Protein AF-A0A8D8E1B6-F1 (afdb_monomer)

Structure (mmCIF, N/CA/C/O backbone):
data_AF-A0A8D8E1B6-F1
#
_entry.id   AF-A0A8D8E1B6-F1
#
loop_
_atom_site.group_PDB
_atom_site.id
_atom_site.type_symbol
_atom_site.label_atom_id
_atom_site.label_alt_id
_atom_site.label_comp_id
_atom_site.label_asym_id
_atom_site.label_entity_id
_atom_site.label_seq_id
_atom_site.pdbx_PDB_ins_code
_atom_site.Cartn_x
_atom_site.Cartn_y
_atom_site.Cartn_z
_atom_site.occupancy
_atom_site.B_iso_or_equiv
_atom_site.auth_seq_id
_atom_site.auth_comp_id
_atom_site.auth_asym_id
_atom_site.auth_atom_id
_atom_site.pdbx_PDB_model_num
ATOM 1 N N . TYR A 1 1 ? 0.732 -22.061 -17.140 1.00 51.66 1 TYR A N 1
ATOM 2 C CA . TYR A 1 1 ? 1.373 -21.059 -16.270 1.00 51.66 1 TYR A CA 1
ATOM 3 C C . TYR A 1 1 ? 2.890 -21.004 -16.463 1.00 51.66 1 TYR A C 1
ATOM 5 O O . TYR A 1 1 ? 3.377 -19.968 -16.880 1.00 51.66 1 TYR A O 1
ATOM 13 N N . ALA A 1 2 ? 3.632 -22.108 -16.281 1.00 56.41 2 ALA A N 1
ATOM 14 C CA . ALA A 1 2 ? 5.094 -22.140 -16.497 1.00 56.41 2 ALA A CA 1
ATOM 15 C C . ALA A 1 2 ? 5.557 -21.922 -17.954 1.00 56.41 2 ALA A C 1
ATOM 17 O O . ALA A 1 2 ? 6.682 -21.510 -18.184 1.00 56.41 2 ALA A O 1
ATOM 18 N N . LYS A 1 3 ? 4.695 -22.186 -18.946 1.00 58.72 3 LYS A N 1
ATOM 19 C CA . LYS A 1 3 ? 5.012 -21.990 -20.374 1.00 58.72 3 LYS A CA 1
ATOM 20 C C . LYS A 1 3 ? 4.759 -20.564 -20.885 1.00 58.72 3 LYS A C 1
ATOM 22 O O . LYS A 1 3 ? 5.079 -20.284 -22.030 1.00 58.72 3 LYS A O 1
ATOM 27 N N . THR A 1 4 ? 4.120 -19.709 -20.082 1.00 67.31 4 THR A N 1
ATOM 28 C CA . THR A 1 4 ? 3.662 -18.371 -20.502 1.00 67.31 4 THR A CA 1
ATOM 29 C C . THR A 1 4 ? 4.435 -17.228 -19.847 1.00 67.31 4 THR A C 1
ATOM 31 O O . THR A 1 4 ? 4.301 -16.101 -20.299 1.00 67.31 4 THR A O 1
ATOM 34 N N . HIS A 1 5 ? 5.226 -17.499 -18.805 1.00 66.75 5 HIS A N 1
ATOM 35 C CA . HIS A 1 5 ? 5.999 -16.486 -18.083 1.00 66.75 5 HIS A CA 1
ATOM 36 C C . HIS A 1 5 ? 7.479 -16.869 -18.110 1.00 66.75 5 HIS A C 1
ATOM 38 O O . HIS A 1 5 ? 7.818 -18.004 -17.777 1.00 66.75 5 HIS A O 1
ATOM 44 N N . GLU A 1 6 ? 8.337 -15.935 -18.530 1.00 67.00 6 GLU A N 1
ATOM 45 C CA . GLU A 1 6 ? 9.792 -16.139 -18.590 1.00 67.00 6 GLU A CA 1
ATOM 46 C C . GLU A 1 6 ? 10.449 -16.053 -17.199 1.00 67.00 6 GLU A C 1
ATOM 48 O O . GLU A 1 6 ? 11.446 -16.729 -16.958 1.00 67.00 6 GLU A O 1
ATOM 53 N N . GLU A 1 7 ? 9.886 -15.268 -16.272 1.00 78.75 7 GLU A N 1
ATOM 54 C CA . GLU A 1 7 ? 10.450 -15.019 -14.939 1.00 78.75 7 GLU A CA 1
ATOM 55 C C . GLU A 1 7 ? 9.389 -15.178 -13.842 1.00 78.75 7 GLU A C 1
ATOM 57 O O . GLU A 1 7 ? 8.220 -14.833 -14.024 1.00 78.75 7 GLU A O 1
ATOM 62 N N . PHE A 1 8 ? 9.809 -15.717 -12.694 1.00 85.31 8 PHE A N 1
ATOM 63 C CA . PHE A 1 8 ? 8.972 -15.897 -11.511 1.00 85.31 8 PHE A CA 1
ATOM 64 C C . PHE A 1 8 ? 9.595 -15.169 -10.328 1.00 85.31 8 PHE A C 1
ATOM 66 O O . PHE A 1 8 ? 10.761 -15.390 -9.998 1.00 85.31 8 PHE A O 1
ATOM 73 N N . PHE A 1 9 ? 8.790 -14.351 -9.657 1.00 85.81 9 PHE A N 1
ATOM 74 C CA . PHE A 1 9 ? 9.158 -13.723 -8.396 1.00 85.81 9 PHE A CA 1
ATOM 75 C C . PHE A 1 9 ? 8.532 -14.490 -7.233 1.00 85.81 9 PHE A C 1
ATOM 77 O O . PHE A 1 9 ? 7.435 -15.039 -7.342 1.00 85.81 9 PHE A O 1
ATOM 84 N N . VAL A 1 10 ? 9.251 -14.546 -6.114 1.00 90.25 10 VAL A N 1
ATOM 85 C CA . VAL A 1 10 ? 8.787 -15.197 -4.887 1.00 90.25 10 VAL A CA 1
ATOM 86 C C . VAL A 1 10 ? 8.510 -14.120 -3.855 1.00 90.25 10 VAL A C 1
ATOM 88 O O . VAL A 1 10 ? 9.384 -13.300 -3.577 1.00 90.25 10 VAL A O 1
ATOM 91 N N . ALA A 1 11 ? 7.308 -14.135 -3.286 1.00 90.56 11 ALA A N 1
ATOM 92 C CA . ALA A 1 11 ? 6.946 -13.276 -2.171 1.00 90.56 11 ALA A CA 1
ATOM 93 C C . ALA A 1 11 ? 7.490 -13.853 -0.854 1.00 90.56 11 ALA A C 1
ATOM 95 O O . ALA A 1 11 ? 7.333 -15.040 -0.567 1.00 90.56 11 ALA A O 1
ATOM 96 N N . PHE A 1 12 ? 8.109 -13.001 -0.043 1.00 91.00 12 PHE A N 1
ATOM 97 C CA . PHE A 1 12 ? 8.532 -13.307 1.315 1.00 91.00 12 PHE A CA 1
ATOM 98 C C . PHE A 1 12 ? 7.497 -12.774 2.306 1.00 91.00 12 PHE A C 1
ATOM 100 O O . PHE A 1 12 ? 7.094 -11.610 2.260 1.00 91.00 12 PHE A O 1
ATOM 107 N N . GLU A 1 13 ? 7.093 -13.631 3.235 1.00 90.06 13 GLU A N 1
ATOM 108 C CA . GLU A 1 13 ? 6.165 -13.318 4.317 1.00 90.06 13 GLU A CA 1
ATOM 109 C C . GLU A 1 13 ? 6.631 -14.019 5.597 1.00 90.06 13 GLU A C 1
ATOM 111 O O . GLU A 1 13 ? 7.297 -15.055 5.543 1.00 90.06 13 GLU A O 1
ATOM 116 N N . GLY A 1 14 ? 6.304 -13.444 6.752 1.00 88.06 14 GLY A N 1
ATOM 117 C CA . GLY A 1 14 ? 6.579 -14.036 8.054 1.00 88.06 14 GLY A CA 1
ATOM 118 C C . GLY A 1 14 ? 7.097 -13.024 9.067 1.00 88.06 14 GLY A C 1
ATOM 119 O O . GLY A 1 14 ? 6.951 -11.813 8.908 1.00 88.06 14 GLY A O 1
ATOM 120 N N . SER A 1 15 ? 7.708 -13.537 10.135 1.00 89.50 15 SER A N 1
ATOM 121 C CA . SER A 1 15 ? 8.308 -12.705 11.177 1.00 89.50 15 SER A CA 1
ATOM 122 C C . SER A 1 15 ? 9.735 -12.313 10.800 1.00 89.50 15 SER A C 1
ATOM 124 O O . SER A 1 15 ? 10.618 -13.162 10.685 1.00 89.50 15 SER A O 1
ATOM 126 N N . PHE A 1 16 ? 9.967 -11.011 10.639 1.00 88.19 16 PHE A N 1
ATOM 127 C CA . PHE A 1 16 ? 11.271 -10.449 10.272 1.00 88.19 16 PHE A CA 1
ATOM 128 C C . PHE A 1 16 ? 12.115 -10.016 11.485 1.00 88.19 16 PHE A C 1
ATOM 130 O O . PHE A 1 16 ? 13.239 -9.534 11.311 1.00 88.19 16 PHE A O 1
ATOM 137 N N . GLY A 1 17 ? 11.603 -10.184 12.712 1.00 91.19 17 GLY A N 1
ATOM 138 C CA . GLY A 1 17 ? 12.286 -9.813 13.956 1.00 91.19 17 GLY A CA 1
ATOM 139 C C . GLY A 1 17 ? 12.820 -8.378 13.915 1.00 91.19 17 GLY A C 1
ATOM 140 O O . GLY A 1 17 ? 12.080 -7.438 13.644 1.00 91.19 17 GLY A O 1
ATOM 141 N N . ASN A 1 18 ? 14.132 -8.214 14.097 1.00 89.50 18 ASN A N 1
ATOM 142 C CA . ASN A 1 18 ? 14.799 -6.903 14.096 1.00 89.50 18 ASN A CA 1
ATOM 143 C C . ASN A 1 18 ? 14.740 -6.152 12.748 1.00 89.50 18 ASN A C 1
ATOM 145 O O . ASN A 1 18 ? 15.086 -4.975 12.695 1.00 89.50 18 ASN A O 1
ATOM 149 N N . LYS A 1 19 ? 14.349 -6.816 11.651 1.00 92.88 19 LYS A N 1
ATOM 150 C CA . LYS A 1 19 ? 14.173 -6.190 10.327 1.00 92.88 19 LYS A CA 1
ATOM 151 C C . LYS A 1 19 ? 12.748 -5.678 10.095 1.00 92.88 19 LYS A C 1
ATOM 153 O O . LYS A 1 19 ? 12.447 -5.186 9.008 1.00 92.88 19 LYS A O 1
ATOM 158 N N . HIS A 1 20 ? 11.884 -5.793 11.101 1.00 94.75 20 HIS A N 1
ATOM 159 C CA . HIS A 1 20 ? 10.582 -5.142 11.147 1.00 94.75 20 HIS A CA 1
ATOM 160 C C . HIS A 1 20 ? 10.759 -3.719 11.679 1.00 94.75 20 HIS A C 1
ATOM 162 O O . HIS A 1 20 ? 11.077 -3.514 12.848 1.00 94.75 20 HIS A O 1
ATOM 168 N N . VAL A 1 21 ? 10.596 -2.727 10.809 1.00 94.44 21 VAL A N 1
ATOM 169 C CA . VAL A 1 21 ? 10.969 -1.332 11.073 1.00 94.44 21 VAL A CA 1
ATOM 170 C C . VAL A 1 21 ? 9.860 -0.366 10.657 1.00 94.44 21 VAL A C 1
ATOM 172 O O . VAL A 1 21 ? 9.016 -0.681 9.823 1.00 94.44 21 VAL A O 1
ATOM 175 N N . THR A 1 22 ? 9.851 0.839 11.226 1.00 93.75 22 THR A N 1
ATOM 176 C CA . THR A 1 22 ? 9.000 1.937 10.746 1.00 93.75 22 THR A CA 1
ATOM 177 C C . THR A 1 22 ? 9.754 2.785 9.716 1.00 93.75 22 THR A C 1
ATOM 179 O O . THR A 1 22 ? 10.991 2.769 9.689 1.00 93.75 22 THR A O 1
ATOM 182 N N . PRO A 1 23 ? 9.053 3.602 8.904 1.00 94.06 23 PRO A N 1
ATOM 183 C CA . PRO A 1 23 ? 9.683 4.597 8.033 1.00 94.06 23 PRO A CA 1
ATOM 184 C C . PRO A 1 23 ? 10.683 5.510 8.758 1.00 94.06 23 PRO A C 1
ATOM 186 O O . PRO A 1 23 ? 11.618 6.026 8.153 1.00 94.06 23 PRO A O 1
ATOM 189 N N . ARG A 1 24 ? 10.519 5.702 10.073 1.00 93.00 24 ARG A N 1
ATOM 190 C CA . ARG A 1 24 ? 11.428 6.490 10.907 1.00 93.00 24 ARG A CA 1
ATOM 191 C C . ARG A 1 24 ? 12.708 5.748 11.279 1.00 93.00 24 ARG A C 1
ATOM 193 O O . ARG A 1 24 ? 13.771 6.368 11.267 1.00 93.00 24 ARG A O 1
ATOM 200 N N . SER A 1 25 ? 12.613 4.466 11.628 1.00 92.62 25 SER A N 1
ATOM 201 C CA . SER A 1 25 ? 13.762 3.640 12.020 1.00 92.62 25 SER A CA 1
ATOM 202 C C . SER A 1 25 ? 14.502 3.019 10.830 1.00 92.62 25 SER A C 1
ATOM 204 O O . SER A 1 25 ? 15.530 2.371 11.026 1.00 92.62 25 SER A O 1
ATOM 206 N N . LEU A 1 26 ? 14.010 3.211 9.602 1.00 93.25 26 LEU A N 1
ATOM 207 C CA . LEU A 1 26 ? 14.652 2.756 8.372 1.00 93.25 26 LEU A CA 1
ATOM 208 C C . LEU A 1 26 ? 15.896 3.608 8.051 1.00 93.25 26 LEU A C 1
ATOM 210 O O . LEU A 1 26 ? 15.860 4.566 7.279 1.00 93.25 26 LEU A O 1
ATOM 214 N N . THR A 1 27 ? 17.011 3.271 8.696 1.00 93.00 27 THR A N 1
ATOM 215 C CA . THR A 1 27 ? 18.303 3.955 8.547 1.00 93.00 27 THR A CA 1
ATOM 216 C C . THR A 1 27 ? 19.212 3.264 7.521 1.00 93.00 27 THR A C 1
ATOM 218 O O . THR A 1 27 ? 18.870 2.233 6.940 1.00 93.00 27 THR A O 1
ATOM 221 N N . SER A 1 28 ? 20.396 3.833 7.280 1.00 92.44 28 SER A N 1
ATOM 222 C CA . SER A 1 28 ? 21.374 3.337 6.300 1.00 92.44 28 SER A CA 1
ATOM 223 C C . SER A 1 28 ? 21.895 1.922 6.577 1.00 92.44 28 SER A C 1
ATOM 225 O O . SER A 1 28 ? 22.365 1.269 5.651 1.00 92.44 28 SER A O 1
ATOM 227 N N . ILE A 1 29 ? 21.774 1.413 7.808 1.00 94.56 29 ILE A N 1
ATOM 228 C CA . ILE A 1 29 ? 22.216 0.055 8.179 1.00 94.56 29 ILE A CA 1
ATOM 229 C C . ILE A 1 29 ? 21.436 -1.047 7.446 1.00 94.56 29 ILE A C 1
ATOM 231 O O . ILE A 1 29 ? 21.899 -2.180 7.337 1.00 94.56 29 ILE A O 1
ATOM 235 N N . PHE A 1 30 ? 20.240 -0.723 6.951 1.00 94.50 30 PHE A N 1
ATOM 236 C CA . PHE A 1 30 ? 19.369 -1.663 6.253 1.00 94.50 30 PHE A CA 1
ATOM 237 C C . PHE A 1 30 ? 19.569 -1.660 4.733 1.00 94.50 30 PHE A C 1
ATOM 239 O O . PHE A 1 30 ? 18.857 -2.367 4.026 1.00 94.50 30 PHE A O 1
ATOM 246 N N . LEU A 1 31 ? 20.512 -0.875 4.209 1.00 92.62 31 LEU A N 1
ATOM 247 C CA . LEU 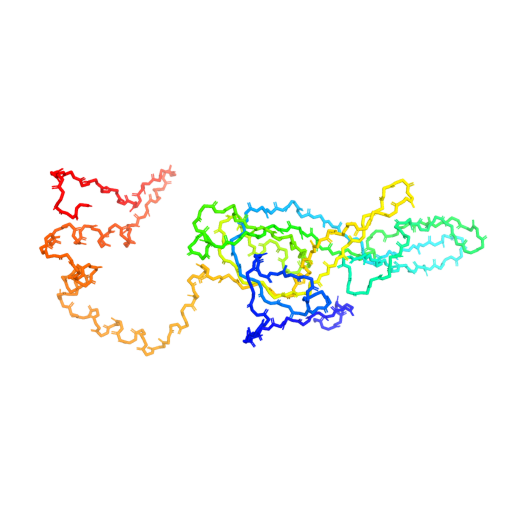A 1 31 ? 20.759 -0.785 2.773 1.00 92.62 31 LEU A CA 1
ATOM 248 C C . LEU A 1 31 ? 21.224 -2.140 2.216 1.00 92.62 31 LEU A C 1
ATOM 250 O O . LEU A 1 31 ? 22.118 -2.778 2.766 1.00 92.62 31 LEU A O 1
ATOM 254 N N . GLY A 1 32 ? 20.583 -2.593 1.138 1.00 90.62 32 GLY A N 1
ATOM 255 C CA . GLY A 1 32 ? 20.806 -3.901 0.519 1.00 90.62 32 GLY A CA 1
ATO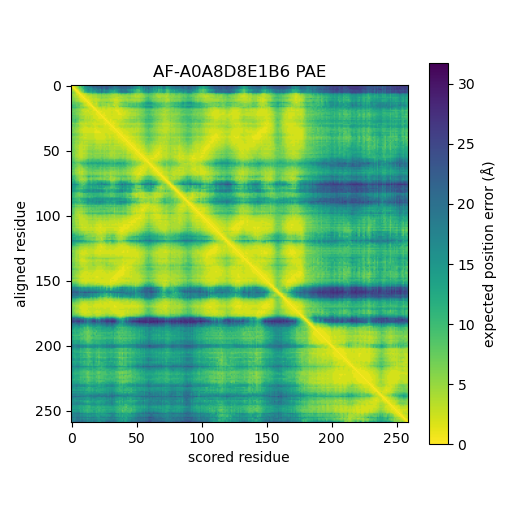M 256 C C . GLY A 1 32 ? 20.096 -5.067 1.217 1.00 90.62 32 GLY A C 1
ATOM 257 O O . GLY A 1 32 ? 20.099 -6.178 0.687 1.00 90.62 32 GLY A O 1
ATOM 258 N N . ASN A 1 33 ? 19.452 -4.835 2.366 1.00 92.81 33 ASN A N 1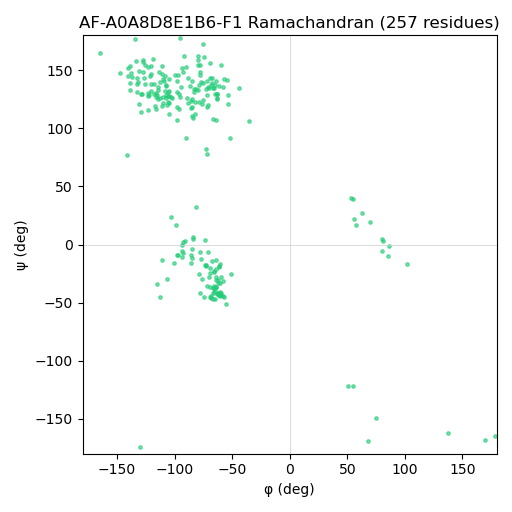
ATOM 259 C CA . ASN A 1 33 ? 18.740 -5.868 3.112 1.00 92.81 33 ASN A CA 1
ATOM 260 C C . ASN A 1 33 ? 17.248 -5.925 2.753 1.00 92.81 33 ASN A C 1
ATOM 262 O O . ASN A 1 33 ? 16.620 -4.924 2.405 1.00 92.81 33 ASN A O 1
ATOM 266 N N . LEU A 1 34 ? 16.673 -7.122 2.898 1.00 94.44 34 LEU A N 1
ATOM 267 C CA . LEU A 1 34 ? 15.226 -7.330 2.910 1.00 94.44 34 LEU A CA 1
ATOM 268 C C . LEU A 1 34 ? 14.667 -6.882 4.267 1.00 94.44 34 LEU A C 1
ATOM 270 O O . LEU A 1 34 ? 15.084 -7.411 5.300 1.00 94.44 34 LEU A O 1
ATOM 274 N N . VAL A 1 35 ? 13.752 -5.920 4.264 1.00 96.25 35 VAL A N 1
ATOM 275 C CA . VAL A 1 35 ? 13.124 -5.347 5.461 1.00 96.25 35 VAL A CA 1
ATOM 276 C C . VAL A 1 35 ? 11.608 -5.388 5.350 1.00 96.25 35 VAL A C 1
ATOM 278 O O . VAL A 1 35 ? 11.053 -5.430 4.253 1.00 96.25 35 VAL A O 1
ATOM 281 N N . CYS A 1 36 ? 10.946 -5.351 6.499 1.00 96.38 36 CYS A N 1
ATOM 282 C CA . CYS A 1 36 ? 9.502 -5.234 6.605 1.00 96.38 36 CYS A CA 1
ATOM 283 C C . CYS A 1 36 ? 9.160 -3.854 7.169 1.00 96.38 36 CYS A C 1
ATOM 285 O O . CYS A 1 36 ? 9.576 -3.526 8.280 1.00 96.38 36 CYS A O 1
ATOM 287 N N . VAL A 1 37 ? 8.418 -3.054 6.407 1.00 95.31 37 VAL A N 1
ATOM 288 C CA . VAL A 1 37 ? 8.038 -1.683 6.757 1.00 95.31 37 VAL A CA 1
ATOM 289 C C . VAL A 1 37 ? 6.529 -1.586 6.923 1.00 95.31 37 VAL A C 1
ATOM 291 O O . VAL A 1 37 ? 5.77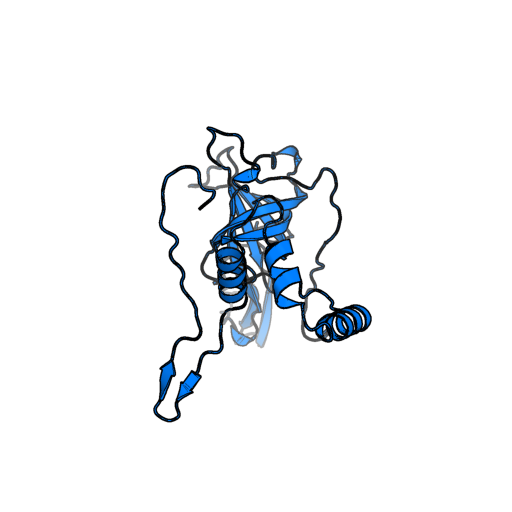2 -1.965 6.033 1.00 95.31 37 VAL A O 1
ATOM 294 N N . GLU A 1 38 ? 6.087 -1.034 8.047 1.00 93.94 38 GLU A N 1
ATOM 295 C CA . GLU A 1 38 ? 4.673 -0.750 8.305 1.00 93.94 38 GLU A CA 1
ATOM 296 C C . GLU A 1 38 ? 4.352 0.734 8.178 1.00 93.94 38 GLU A C 1
ATOM 298 O O . GLU A 1 38 ? 5.100 1.593 8.652 1.00 93.94 38 GLU A O 1
ATOM 303 N N . GLY A 1 39 ? 3.181 1.041 7.632 1.00 94.25 39 GLY A N 1
ATOM 304 C CA . GLY A 1 39 ? 2.678 2.403 7.636 1.00 94.25 39 GLY A CA 1
ATOM 305 C C . GLY A 1 39 ? 1.345 2.565 6.927 1.00 94.25 39 GLY A C 1
ATOM 306 O O . GLY A 1 39 ? 0.621 1.604 6.676 1.00 94.25 39 GLY A O 1
ATOM 307 N N . ILE A 1 40 ? 1.017 3.816 6.637 1.00 95.25 40 ILE A N 1
ATOM 308 C CA . ILE A 1 40 ? -0.184 4.213 5.909 1.00 95.25 40 ILE A CA 1
ATOM 309 C C . ILE A 1 40 ? 0.238 4.680 4.524 1.00 95.25 40 ILE A C 1
ATOM 311 O O . ILE A 1 40 ? 1.154 5.495 4.396 1.00 95.25 40 ILE A O 1
ATOM 315 N N . VAL A 1 41 ? -0.436 4.192 3.488 1.00 96.06 41 VAL A N 1
ATOM 316 C CA . VAL A 1 41 ? -0.232 4.691 2.126 1.00 96.06 41 VAL A CA 1
ATOM 317 C C . VAL A 1 41 ? -0.811 6.099 2.031 1.00 96.06 41 VAL A C 1
ATOM 319 O O . VAL A 1 41 ? -2.002 6.297 2.252 1.00 96.06 41 VAL A O 1
ATOM 322 N N . THR A 1 42 ? 0.009 7.093 1.700 1.00 95.69 42 THR A N 1
ATOM 323 C CA . THR A 1 42 ? -0.439 8.496 1.593 1.00 95.69 42 THR A CA 1
ATOM 324 C C . THR A 1 42 ? -0.531 8.974 0.156 1.00 95.69 42 THR A C 1
ATOM 326 O O . THR A 1 42 ? -1.369 9.814 -0.167 1.00 95.69 42 THR A O 1
ATOM 329 N N . LYS A 1 43 ? 0.307 8.425 -0.724 1.00 95.94 43 LYS A N 1
ATOM 330 C CA . LYS A 1 43 ? 0.339 8.773 -2.140 1.00 95.94 43 LYS A CA 1
ATOM 331 C C . LYS A 1 43 ? 0.516 7.523 -2.978 1.00 95.94 43 LYS A C 1
ATOM 333 O O . LYS A 1 43 ? 1.336 6.669 -2.658 1.00 95.94 43 LYS A O 1
ATOM 338 N N . VAL A 1 44 ? -0.220 7.469 -4.079 1.00 95.62 44 VAL A N 1
ATOM 339 C CA . VAL A 1 44 ? -0.122 6.421 -5.094 1.00 95.62 44 VAL A CA 1
ATOM 340 C C . VAL A 1 44 ? 0.040 7.109 -6.446 1.00 95.62 44 VAL A C 1
ATOM 342 O O . VAL A 1 44 ? -0.683 8.059 -6.751 1.00 95.62 44 VAL A O 1
ATOM 345 N N . SER A 1 45 ? 1.036 6.702 -7.232 1.00 96.25 45 SER A N 1
ATOM 346 C CA . SER A 1 45 ? 1.247 7.231 -8.578 1.00 96.25 45 SER A CA 1
ATOM 347 C C . SER A 1 45 ? 0.309 6.581 -9.594 1.00 96.25 45 SER A C 1
ATOM 349 O O . SER A 1 45 ? -0.199 5.478 -9.391 1.00 96.25 45 SER A O 1
ATOM 351 N N . LEU A 1 46 ? 0.162 7.241 -10.745 1.00 95.31 46 LEU A N 1
ATOM 352 C CA . LEU A 1 46 ? -0.367 6.601 -11.947 1.00 95.31 46 LEU A CA 1
ATOM 353 C C . LEU A 1 46 ? 0.491 5.388 -12.320 1.00 95.31 46 LEU A C 1
ATOM 355 O O . LEU A 1 46 ? 1.719 5.432 -12.191 1.00 95.31 46 LEU A O 1
ATOM 359 N N . ILE A 1 47 ? -0.180 4.343 -12.790 1.00 95.25 47 ILE A N 1
ATOM 360 C CA . ILE A 1 47 ? 0.438 3.131 -13.319 1.00 95.25 47 ILE A CA 1
ATOM 361 C C . ILE A 1 47 ? 1.050 3.473 -14.675 1.00 95.25 47 ILE A C 1
ATOM 363 O O . ILE A 1 47 ? 0.424 4.159 -15.490 1.00 95.25 47 ILE A O 1
ATOM 367 N N . ARG A 1 48 ? 2.290 3.043 -14.907 1.00 94.19 48 ARG A N 1
ATOM 368 C CA . ARG A 1 48 ? 2.984 3.234 -16.183 1.00 94.19 48 ARG A CA 1
ATOM 369 C C . ARG A 1 48 ? 3.609 1.918 -16.641 1.00 94.19 48 ARG A C 1
ATOM 371 O O . ARG A 1 48 ? 4.194 1.232 -15.808 1.00 94.19 48 ARG A O 1
ATOM 378 N N . PRO A 1 49 ? 3.555 1.593 -17.941 1.00 92.38 49 PRO A N 1
ATOM 379 C CA . PRO A 1 49 ? 4.272 0.445 -18.466 1.00 92.38 49 PRO A CA 1
ATOM 380 C C . PRO A 1 49 ? 5.776 0.734 -18.495 1.00 92.38 49 PRO A C 1
ATOM 382 O O . PRO A 1 49 ? 6.219 1.833 -18.849 1.00 92.38 49 PRO A O 1
ATOM 385 N N . LYS A 1 50 ? 6.570 -0.273 -18.151 1.00 90.56 50 LYS A N 1
ATOM 386 C CA . LYS A 1 50 ? 8.030 -0.258 -18.172 1.00 90.56 50 LYS A CA 1
ATOM 387 C C . LYS A 1 50 ? 8.531 -1.388 -19.063 1.00 90.56 50 LYS A C 1
ATOM 389 O O . LYS A 1 50 ? 8.101 -2.528 -18.931 1.00 90.56 50 LYS A O 1
ATOM 394 N N . VAL A 1 51 ? 9.439 -1.073 -19.983 1.00 89.38 51 VAL A N 1
ATOM 395 C CA . VAL A 1 51 ? 10.012 -2.067 -20.903 1.00 89.38 51 VAL A CA 1
ATOM 396 C C . VAL A 1 51 ? 10.956 -3.015 -20.158 1.00 89.38 51 VAL A C 1
ATOM 398 O O . VAL A 1 51 ? 11.782 -2.568 -19.363 1.00 89.38 51 VAL A O 1
ATOM 401 N N . VAL A 1 52 ? 10.835 -4.315 -20.434 1.00 88.81 52 VAL A N 1
ATOM 402 C CA . VAL A 1 52 ? 11.727 -5.371 -19.919 1.00 88.81 52 VAL A CA 1
ATOM 403 C C . VAL A 1 52 ? 12.531 -5.979 -21.063 1.00 88.81 52 VAL A C 1
ATOM 405 O O . VAL A 1 52 ? 13.748 -6.131 -20.969 1.00 88.81 52 VAL A O 1
ATOM 408 N N . LYS A 1 53 ? 11.863 -6.275 -22.182 1.00 89.88 53 LYS A N 1
ATOM 409 C CA . LYS A 1 53 ? 12.470 -6.853 -23.382 1.00 89.88 53 LYS A CA 1
ATOM 410 C C . LYS A 1 53 ? 11.898 -6.177 -24.619 1.00 89.88 53 LYS A C 1
ATOM 412 O O . LYS A 1 53 ? 10.686 -6.047 -24.737 1.00 89.88 53 LYS A O 1
ATOM 417 N N . SER A 1 54 ? 12.760 -5.775 -25.543 1.00 92.00 54 SER A N 1
ATOM 418 C CA . SER A 1 54 ? 12.349 -5.359 -26.888 1.00 92.00 54 SER A CA 1
ATOM 419 C C . SER A 1 54 ? 12.762 -6.397 -27.915 1.00 92.00 54 SER A C 1
ATOM 421 O O . SER A 1 54 ? 13.833 -6.998 -27.792 1.00 92.00 54 SER A O 1
ATOM 423 N N . VAL A 1 55 ? 11.920 -6.567 -28.926 1.00 92.69 55 VAL A N 1
ATOM 424 C CA . VAL A 1 55 ? 12.171 -7.423 -30.083 1.00 92.69 55 VAL A CA 1
ATOM 425 C C . VAL A 1 55 ? 12.219 -6.534 -31.319 1.00 92.69 55 VAL A C 1
ATOM 427 O O . VAL A 1 55 ? 11.338 -5.700 -31.521 1.00 92.69 55 VAL A O 1
ATOM 430 N N . HIS A 1 56 ? 13.260 -6.687 -32.132 1.00 92.81 56 HIS A N 1
ATOM 431 C CA . HIS A 1 56 ? 13.444 -5.922 -33.362 1.00 92.81 56 HIS A CA 1
ATOM 432 C C . HIS A 1 56 ? 13.670 -6.859 -34.532 1.00 92.81 56 HIS A C 1
ATOM 434 O O . HIS A 1 56 ? 14.340 -7.884 -34.402 1.00 92.81 56 HIS A O 1
ATOM 440 N N . TYR A 1 57 ? 13.132 -6.484 -35.680 1.00 92.75 57 TYR A N 1
ATOM 441 C CA . TYR A 1 57 ? 13.229 -7.227 -36.917 1.00 92.75 57 TYR A CA 1
ATOM 442 C C . TYR A 1 57 ? 14.028 -6.438 -37.951 1.00 92.75 57 TYR A C 1
ATOM 444 O O . TYR A 1 57 ? 13.833 -5.238 -38.143 1.00 92.75 57 TYR A O 1
ATOM 452 N N . CYS A 1 58 ? 14.934 -7.127 -38.637 1.00 91.81 58 CYS A N 1
ATOM 453 C CA . CYS A 1 58 ? 15.665 -6.577 -39.768 1.00 91.81 58 CYS A CA 1
ATOM 454 C C . CYS A 1 58 ? 15.104 -7.154 -41.072 1.00 91.81 58 CYS A C 1
ATOM 456 O O . CYS A 1 58 ? 15.297 -8.336 -41.366 1.00 91.81 58 CYS A O 1
ATOM 458 N N . ALA A 1 59 ? 14.461 -6.323 -41.897 1.00 89.94 59 ALA A N 1
ATOM 459 C CA . ALA A 1 59 ? 13.880 -6.763 -43.169 1.00 89.94 59 ALA A CA 1
ATOM 460 C C . ALA A 1 59 ? 14.934 -7.257 -44.182 1.00 89.94 59 ALA A C 1
ATOM 462 O O . ALA A 1 59 ? 14.656 -8.149 -44.984 1.00 89.94 59 ALA A O 1
ATOM 463 N N . ALA A 1 60 ? 16.156 -6.711 -44.128 1.00 88.44 60 ALA A N 1
ATOM 464 C CA . ALA A 1 60 ? 17.244 -7.066 -45.040 1.00 88.44 60 ALA A CA 1
ATOM 465 C C . ALA A 1 60 ? 17.861 -8.438 -44.720 1.00 88.44 60 ALA A C 1
ATOM 467 O O . ALA A 1 60 ? 18.069 -9.251 -45.619 1.00 88.44 60 ALA A O 1
ATOM 468 N N . THR A 1 61 ? 18.133 -8.718 -43.441 1.00 87.69 61 THR A N 1
ATOM 469 C CA . THR A 1 61 ? 18.767 -9.976 -43.007 1.00 87.69 61 THR A CA 1
ATOM 470 C C . THR A 1 61 ? 17.755 -11.049 -42.609 1.00 87.69 61 THR A C 1
ATOM 472 O O . THR A 1 61 ? 18.135 -12.207 -42.437 1.00 87.69 61 THR A O 1
ATOM 475 N N . LYS A 1 62 ? 16.470 -10.684 -42.474 1.00 89.94 62 LYS A N 1
ATOM 476 C CA . LYS A 1 62 ? 15.373 -11.515 -41.946 1.00 89.94 62 LYS A CA 1
ATOM 477 C C . LYS A 1 62 ? 15.649 -12.072 -40.545 1.00 89.94 62 LYS A C 1
ATOM 479 O O . LYS A 1 62 ? 15.060 -13.080 -40.156 1.00 89.94 62 LYS A O 1
ATOM 484 N N . LYS A 1 63 ? 16.549 -11.434 -39.794 1.00 89.75 63 LYS A N 1
ATOM 485 C CA . LYS A 1 63 ? 16.891 -11.813 -38.423 1.00 89.75 63 LYS A CA 1
ATOM 486 C C . LYS A 1 63 ? 16.042 -11.030 -37.429 1.00 89.75 63 LYS A C 1
ATOM 488 O O . LYS A 1 63 ? 15.680 -9.879 -37.670 1.00 89.75 63 LYS A O 1
ATOM 493 N N . VAL A 1 64 ? 15.764 -11.681 -36.306 1.00 90.25 64 VAL A N 1
ATOM 494 C CA . VAL A 1 64 ? 15.149 -11.074 -35.128 1.00 90.25 64 VAL A CA 1
ATOM 495 C C . VAL A 1 64 ? 16.244 -10.885 -34.089 1.00 90.25 64 VAL A C 1
ATOM 497 O O . VAL A 1 64 ? 17.012 -11.811 -33.827 1.00 90.25 64 VAL A O 1
ATOM 500 N N . MET A 1 65 ? 16.313 -9.700 -33.499 1.00 89.50 65 MET A N 1
ATOM 501 C CA . MET A 1 65 ? 17.205 -9.400 -32.389 1.00 89.50 65 MET A CA 1
ATOM 502 C C . MET A 1 65 ? 16.398 -9.018 -31.157 1.00 89.50 65 MET A C 1
ATOM 504 O O . MET A 1 65 ? 15.426 -8.266 -31.228 1.00 89.50 65 MET A O 1
ATOM 508 N N . GLU A 1 66 ? 16.823 -9.525 -30.009 1.00 90.31 66 GLU A N 1
ATOM 509 C CA . GLU A 1 66 ? 16.197 -9.228 -28.728 1.00 90.31 66 GLU A CA 1
ATOM 510 C C . GLU A 1 66 ? 17.156 -8.422 -27.860 1.00 90.31 66 GLU A C 1
ATOM 512 O O . GLU A 1 66 ? 18.356 -8.697 -27.802 1.00 90.31 66 GLU A O 1
ATOM 517 N N . ARG A 1 67 ? 16.625 -7.426 -27.151 1.00 87.88 67 ARG A N 1
ATOM 518 C CA . ARG A 1 67 ? 17.389 -6.633 -26.189 1.00 87.88 67 ARG A CA 1
ATOM 519 C C . ARG A 1 67 ? 16.632 -6.541 -24.876 1.00 87.88 67 ARG A C 1
ATOM 521 O O . ARG A 1 67 ? 15.513 -6.025 -24.843 1.00 87.88 67 ARG A O 1
ATOM 528 N N . ARG A 1 68 ? 17.261 -7.024 -23.802 1.00 87.81 68 ARG A N 1
ATOM 529 C CA . ARG A 1 68 ? 16.771 -6.883 -22.425 1.00 87.81 68 ARG A CA 1
ATOM 530 C C . ARG A 1 68 ? 17.206 -5.543 -21.841 1.00 87.81 68 ARG A C 1
ATOM 532 O O . ARG A 1 68 ? 18.332 -5.098 -22.072 1.00 87.81 68 ARG A O 1
ATOM 539 N N . TYR A 1 69 ? 16.307 -4.922 -21.088 1.00 87.38 69 TYR A N 1
ATOM 540 C CA . TYR A 1 69 ? 16.544 -3.669 -20.390 1.00 87.38 69 TYR A CA 1
ATOM 541 C C . TYR A 1 69 ? 16.460 -3.881 -18.887 1.00 87.38 69 TYR A C 1
ATOM 543 O O . TYR A 1 69 ? 15.463 -4.359 -18.354 1.00 87.38 69 TYR A O 1
ATOM 551 N N . THR A 1 70 ? 17.511 -3.456 -18.207 1.00 85.19 70 THR A N 1
ATOM 552 C CA . THR A 1 70 ? 17.607 -3.389 -16.752 1.00 85.19 70 THR A CA 1
ATOM 553 C C . THR A 1 70 ? 17.858 -1.944 -16.343 1.00 85.19 70 THR A C 1
ATOM 555 O O . THR A 1 70 ? 18.499 -1.170 -17.064 1.00 85.19 70 THR A O 1
ATOM 558 N N . ASP A 1 71 ? 17.330 -1.556 -15.191 1.00 84.12 71 ASP A N 1
ATOM 559 C CA . ASP A 1 71 ? 17.526 -0.239 -14.594 1.00 84.12 71 ASP A CA 1
ATOM 560 C C . ASP A 1 71 ? 17.857 -0.371 -13.103 1.00 84.12 71 ASP A C 1
ATOM 562 O O . ASP A 1 71 ? 17.850 -1.457 -12.533 1.00 84.12 71 ASP A O 1
ATOM 566 N N . LEU A 1 72 ? 18.122 0.751 -12.438 1.00 84.06 72 LEU A N 1
ATOM 567 C CA . LEU A 1 72 ? 18.488 0.750 -11.017 1.00 84.06 72 LEU A CA 1
ATOM 568 C C . LEU A 1 72 ? 17.346 0.309 -10.080 1.00 84.06 72 LEU A C 1
ATOM 570 O O . LEU A 1 72 ? 17.593 0.032 -8.907 1.00 84.06 72 LEU A O 1
ATOM 574 N N . THR A 1 73 ? 16.110 0.253 -10.584 1.00 83.12 73 THR A N 1
ATOM 575 C CA . THR A 1 73 ? 14.942 -0.248 -9.843 1.00 83.12 73 THR A CA 1
ATOM 576 C C . THR A 1 73 ? 14.679 -1.733 -10.102 1.00 83.12 73 THR A C 1
ATOM 578 O O . THR A 1 73 ? 13.844 -2.332 -9.436 1.00 83.12 73 THR A O 1
ATOM 581 N N . SER A 1 74 ? 15.424 -2.346 -11.024 1.00 80.44 74 SER A N 1
ATOM 582 C CA . SER A 1 74 ? 15.426 -3.786 -11.261 1.00 80.44 74 SER A CA 1
ATOM 583 C C . SER A 1 74 ? 16.293 -4.501 -10.224 1.00 80.44 74 SER A C 1
ATOM 585 O O . SER A 1 74 ? 17.167 -3.907 -9.583 1.00 80.44 74 SER A O 1
ATOM 587 N N . PHE A 1 75 ? 16.060 -5.802 -10.041 1.00 69.06 75 PHE A N 1
ATOM 588 C CA . PHE A 1 75 ? 16.823 -6.599 -9.079 1.00 69.06 75 PHE A CA 1
ATOM 589 C C . PHE A 1 75 ? 18.324 -6.605 -9.418 1.00 69.06 75 PHE A C 1
ATOM 591 O O . PHE A 1 75 ? 19.160 -6.385 -8.539 1.00 69.06 75 PHE A O 1
ATOM 598 N N . GLU A 1 76 ? 18.669 -6.719 -10.699 1.00 69.31 76 GLU A N 1
ATOM 599 C CA . GLU A 1 76 ? 20.026 -6.498 -11.197 1.00 69.31 76 GLU A CA 1
ATOM 600 C C . GLU A 1 76 ? 20.275 -5.000 -11.409 1.00 69.31 76 GLU A C 1
ATOM 602 O O . GLU A 1 76 ? 19.684 -4.366 -12.279 1.00 69.31 76 GLU A O 1
ATOM 607 N N . ALA A 1 77 ? 21.160 -4.416 -10.599 1.00 63.16 77 ALA A N 1
ATOM 608 C CA . ALA A 1 77 ? 21.430 -2.976 -10.588 1.00 63.16 77 ALA A CA 1
ATOM 609 C C . ALA A 1 77 ? 22.395 -2.523 -11.704 1.00 63.16 77 ALA A C 1
ATOM 611 O O . ALA A 1 77 ? 23.184 -1.598 -11.504 1.00 63.16 77 ALA A O 1
ATOM 612 N N . VAL A 1 78 ? 22.369 -3.175 -12.868 1.00 73.38 78 VAL A N 1
ATOM 613 C CA . VAL A 1 78 ? 23.173 -2.768 -14.026 1.00 73.38 78 VAL A CA 1
ATOM 614 C C . VAL A 1 78 ? 22.275 -1.952 -14.951 1.00 73.38 78 VAL A C 1
ATOM 616 O O . VAL A 1 78 ? 21.383 -2.520 -15.573 1.00 73.38 78 VAL A O 1
ATOM 619 N N . PRO A 1 79 ? 22.446 -0.623 -15.047 1.00 74.19 79 PRO A N 1
ATOM 620 C CA . PRO A 1 79 ? 21.626 0.180 -15.936 1.00 74.19 79 PRO A CA 1
ATOM 621 C C . PRO A 1 79 ? 22.012 -0.090 -17.392 1.00 74.19 79 PRO A C 1
ATOM 623 O O . PRO A 1 79 ? 23.137 0.169 -17.819 1.00 74.19 79 PRO A O 1
ATOM 626 N N . SER A 1 80 ? 21.055 -0.587 -18.162 1.00 80.12 80 SER A N 1
ATOM 627 C CA . SER A 1 80 ? 21.145 -0.662 -19.616 1.00 80.12 80 SER A CA 1
ATOM 628 C C . SER A 1 80 ? 20.866 0.709 -20.249 1.00 80.12 80 SER A C 1
ATOM 630 O O . SER A 1 80 ? 20.179 1.555 -19.671 1.00 80.12 80 SER A O 1
ATOM 632 N N . SER A 1 81 ? 21.397 0.952 -21.452 1.00 77.88 81 SER A N 1
ATOM 633 C CA . SER A 1 81 ? 20.992 2.124 -22.237 1.00 77.88 81 SER A CA 1
ATOM 634 C C . SER A 1 81 ? 19.511 2.006 -22.595 1.00 77.88 81 SER A C 1
ATOM 636 O O . SER A 1 81 ? 19.115 1.015 -23.204 1.00 77.88 81 SER A O 1
ATOM 638 N N . ALA A 1 82 ? 18.720 3.028 -22.263 1.00 72.00 82 ALA A N 1
ATOM 639 C CA . ALA A 1 82 ? 17.286 3.095 -22.555 1.00 72.00 82 ALA A CA 1
ATOM 640 C C . ALA A 1 82 ? 16.966 3.356 -24.043 1.00 72.00 82 ALA A C 1
ATOM 642 O O . ALA A 1 82 ? 15.807 3.547 -24.407 1.00 72.00 82 ALA A O 1
ATOM 643 N N . VAL A 1 83 ? 17.984 3.406 -24.906 1.00 83.12 83 VAL A N 1
ATOM 644 C CA . VAL A 1 83 ? 17.821 3.662 -26.338 1.00 83.12 83 VAL A CA 1
ATOM 645 C C . VAL A 1 83 ? 17.464 2.364 -27.063 1.00 83.12 83 VAL A C 1
ATOM 647 O O . VAL A 1 83 ? 18.112 1.329 -26.879 1.00 83.12 83 VAL A O 1
ATOM 650 N N . TYR A 1 84 ? 16.429 2.427 -27.899 1.00 85.06 84 TYR A N 1
ATOM 651 C CA . TYR A 1 84 ? 16.059 1.339 -28.799 1.00 85.06 84 TYR A CA 1
ATOM 652 C C . TYR A 1 84 ? 17.102 1.251 -29.923 1.00 85.06 84 TYR A C 1
ATOM 654 O O . TYR A 1 84 ? 17.426 2.279 -30.522 1.00 85.06 84 TYR A O 1
ATOM 662 N N . PRO A 1 85 ? 17.676 0.067 -30.197 1.00 85.44 85 PRO A N 1
ATOM 663 C CA . PRO A 1 85 ? 18.601 -0.095 -31.310 1.00 85.44 85 PRO A CA 1
ATOM 664 C C . PRO A 1 85 ? 17.871 0.182 -32.628 1.00 85.44 85 PRO A C 1
ATOM 666 O O . PRO A 1 85 ? 16.843 -0.417 -32.914 1.00 85.44 85 PRO A O 1
ATOM 669 N N . THR A 1 86 ? 18.403 1.103 -33.428 1.00 87.44 86 THR A N 1
ATOM 670 C CA . THR A 1 86 ? 17.830 1.471 -34.736 1.00 87.44 86 THR A CA 1
ATOM 671 C C . THR A 1 86 ? 18.559 0.821 -35.906 1.00 87.44 86 THR A C 1
ATOM 673 O O . THR A 1 86 ? 18.067 0.849 -37.032 1.00 87.44 86 THR A O 1
ATOM 676 N N . LYS A 1 87 ? 19.768 0.301 -35.664 1.00 87.81 87 LYS A N 1
ATOM 677 C CA . LYS A 1 87 ? 20.596 -0.377 -36.659 1.00 87.81 87 LYS A CA 1
ATOM 678 C C . LYS A 1 87 ? 21.231 -1.632 -36.071 1.00 87.81 87 LYS A C 1
ATOM 680 O O . LYS A 1 87 ? 21.582 -1.627 -34.891 1.00 87.81 87 LYS A O 1
ATOM 685 N N . ASP A 1 88 ? 21.355 -2.658 -36.902 1.00 84.12 88 ASP A N 1
ATOM 686 C CA . ASP A 1 88 ? 22.093 -3.888 -36.597 1.00 84.12 88 ASP A CA 1
ATOM 687 C C . ASP A 1 88 ? 23.615 -3.649 -36.678 1.00 84.12 88 ASP A C 1
ATOM 689 O O . ASP A 1 88 ? 24.049 -2.589 -37.144 1.00 84.12 88 ASP A O 1
ATOM 693 N N . ASP A 1 89 ? 24.426 -4.634 -36.287 1.00 83.56 89 ASP A N 1
ATOM 694 C CA . ASP A 1 89 ? 25.899 -4.558 -36.332 1.00 83.56 89 ASP A CA 1
ATOM 695 C C . ASP A 1 89 ? 26.428 -4.282 -37.756 1.00 83.56 89 ASP A C 1
ATOM 697 O O . ASP A 1 89 ? 27.412 -3.567 -37.941 1.00 83.56 89 ASP A O 1
ATOM 701 N N . ASP A 1 90 ? 25.705 -4.761 -38.773 1.00 83.00 90 ASP A N 1
ATOM 702 C CA . ASP A 1 90 ? 25.992 -4.545 -40.198 1.00 83.00 90 ASP A CA 1
ATOM 703 C C . ASP A 1 90 ? 25.427 -3.212 -40.748 1.00 83.00 90 ASP A C 1
ATOM 705 O O . ASP A 1 90 ? 25.475 -2.945 -41.949 1.00 83.00 90 ASP A O 1
ATOM 709 N N . GLY A 1 91 ? 24.839 -2.364 -39.897 1.00 86.56 91 GLY A N 1
ATOM 710 C CA . GLY A 1 91 ? 24.297 -1.051 -40.269 1.00 86.56 91 GLY A CA 1
ATOM 711 C C . GLY A 1 91 ? 22.907 -1.065 -40.919 1.00 86.56 91 GLY A C 1
ATOM 712 O O . GLY A 1 91 ? 22.408 -0.003 -41.305 1.00 86.56 91 GLY A O 1
ATOM 713 N N . ASN A 1 92 ? 22.265 -2.231 -41.013 1.00 88.94 92 ASN A N 1
ATOM 714 C CA . ASN A 1 92 ? 20.911 -2.383 -41.554 1.00 88.94 92 ASN A CA 1
ATOM 715 C C . ASN A 1 92 ? 19.854 -1.763 -40.624 1.00 88.94 92 ASN A C 1
ATOM 717 O O . ASN A 1 92 ? 20.002 -1.877 -39.407 1.00 88.94 92 ASN A O 1
ATOM 721 N N . PRO A 1 93 ? 18.786 -1.135 -41.155 1.00 89.94 93 PRO A N 1
ATOM 722 C CA . PRO A 1 93 ? 17.726 -0.553 -40.336 1.00 89.94 93 PRO A CA 1
ATOM 723 C C . PRO A 1 93 ? 16.914 -1.633 -39.611 1.00 89.94 93 PRO A C 1
ATOM 725 O O . PRO A 1 93 ? 16.578 -2.666 -40.193 1.00 89.94 93 PRO A O 1
ATOM 728 N N . LEU A 1 94 ? 16.585 -1.359 -38.351 1.00 91.56 94 LEU A N 1
ATOM 729 C CA . LEU A 1 94 ? 15.769 -2.216 -37.496 1.00 91.56 94 LEU A CA 1
ATOM 730 C C . LEU A 1 94 ? 14.384 -1.618 -37.291 1.00 91.56 94 LEU A C 1
ATOM 732 O O . LEU A 1 94 ? 14.252 -0.423 -37.020 1.00 91.56 94 LEU A O 1
ATOM 736 N N . GLU A 1 95 ? 13.371 -2.470 -37.363 1.00 91.06 95 GLU A N 1
ATOM 737 C CA . GLU A 1 95 ? 11.995 -2.139 -37.019 1.00 91.06 95 GLU A CA 1
ATOM 738 C C . GLU A 1 95 ? 11.622 -2.814 -35.697 1.00 91.06 95 GLU A C 1
ATOM 740 O O . GLU A 1 95 ? 11.854 -4.007 -35.505 1.00 91.06 95 GLU A O 1
ATOM 745 N N . THR A 1 96 ? 11.090 -2.045 -34.747 1.00 92.12 96 THR A N 1
ATOM 746 C CA . THR A 1 96 ? 10.707 -2.576 -33.435 1.00 92.12 96 THR A CA 1
ATOM 747 C C . THR A 1 96 ? 9.332 -3.228 -33.502 1.00 92.12 96 THR A C 1
ATOM 749 O O . THR A 1 96 ? 8.331 -2.575 -33.790 1.00 92.12 96 THR A O 1
ATOM 752 N N . GLU A 1 97 ? 9.274 -4.501 -33.131 1.00 92.12 97 GLU A N 1
ATOM 753 C CA . GLU A 1 97 ? 8.041 -5.275 -33.052 1.00 92.12 97 GLU A CA 1
ATOM 754 C C . GLU A 1 97 ? 7.438 -5.138 -31.648 1.00 92.12 97 GLU A C 1
ATOM 756 O O . GLU A 1 97 ? 7.757 -5.885 -30.714 1.00 92.12 97 GLU A O 1
ATOM 761 N N . PHE A 1 98 ? 6.554 -4.152 -31.473 1.00 90.06 98 PHE A N 1
ATOM 762 C CA . PHE A 1 98 ? 5.930 -3.862 -30.176 1.00 90.06 98 PHE A CA 1
ATOM 763 C C . PHE A 1 98 ? 5.079 -5.024 -29.647 1.00 90.06 98 PHE A C 1
ATOM 765 O O . PHE A 1 98 ? 5.039 -5.240 -28.440 1.00 90.06 98 PHE A O 1
ATOM 772 N N . GLY A 1 99 ? 4.437 -5.797 -30.531 1.00 89.69 99 GLY A N 1
ATOM 773 C CA . GLY A 1 99 ? 3.581 -6.923 -30.138 1.00 89.69 99 GLY A CA 1
ATOM 774 C C . GLY A 1 99 ? 4.339 -8.119 -29.551 1.00 89.69 99 GLY A C 1
ATOM 775 O O . GLY A 1 99 ? 3.765 -8.886 -28.785 1.00 89.69 99 GLY A O 1
ATOM 776 N N . LEU A 1 100 ? 5.625 -8.267 -29.889 1.00 88.38 100 LEU A N 1
ATOM 777 C CA . LEU A 1 100 ? 6.510 -9.312 -29.356 1.00 88.38 100 LEU A CA 1
ATOM 778 C C . LEU A 1 100 ? 7.383 -8.808 -28.197 1.00 88.38 100 LEU A C 1
ATOM 780 O O . LEU A 1 100 ? 8.073 -9.594 -27.549 1.00 88.38 100 LEU A O 1
ATOM 784 N N . SER A 1 101 ? 7.370 -7.498 -27.949 1.00 90.88 101 SER A N 1
ATOM 785 C CA . SER A 1 101 ? 8.104 -6.869 -26.858 1.00 90.88 101 SER A CA 1
ATOM 786 C C . SER A 1 101 ? 7.375 -7.065 -25.527 1.00 90.88 101 SER A C 1
ATOM 788 O O . SER A 1 101 ? 6.147 -7.068 -25.458 1.00 90.88 101 SER A O 1
ATOM 790 N N . THR A 1 102 ? 8.142 -7.208 -24.449 1.00 90.25 102 THR A N 1
ATOM 791 C CA . THR A 1 102 ? 7.620 -7.472 -23.106 1.00 90.25 102 THR A CA 1
ATOM 792 C C . THR A 1 102 ? 7.700 -6.215 -22.251 1.00 90.25 102 THR A C 1
ATOM 794 O O . THR A 1 102 ? 8.772 -5.618 -22.078 1.00 90.25 102 THR A O 1
ATOM 797 N N . TYR A 1 103 ? 6.564 -5.860 -21.661 1.00 90.38 103 TYR A N 1
ATOM 798 C CA . TYR A 1 103 ? 6.409 -4.754 -20.724 1.00 90.38 103 TYR A CA 1
ATOM 799 C C . TYR A 1 103 ? 5.904 -5.279 -19.384 1.00 90.38 103 TYR A C 1
ATOM 801 O O . TYR A 1 103 ? 5.227 -6.304 -19.338 1.00 90.38 103 TYR A O 1
ATOM 809 N N . LYS A 1 104 ? 6.217 -4.551 -18.315 1.00 91.00 104 LYS A N 1
ATOM 810 C CA . LYS A 1 104 ? 5.664 -4.762 -16.980 1.00 91.00 104 LYS A CA 1
ATOM 811 C C . LYS A 1 104 ? 4.992 -3.508 -16.460 1.00 91.00 104 LYS A C 1
ATOM 813 O O . LYS A 1 104 ? 5.393 -2.398 -16.821 1.00 91.00 104 LYS A O 1
ATOM 818 N N . ASP A 1 105 ? 4.011 -3.680 -15.591 1.00 93.88 105 ASP A N 1
ATOM 819 C CA . ASP A 1 105 ? 3.387 -2.560 -14.901 1.00 93.88 105 ASP A CA 1
ATOM 820 C C . ASP A 1 105 ? 4.305 -2.047 -13.795 1.00 93.88 105 ASP A C 1
ATOM 822 O O . ASP A 1 105 ? 4.953 -2.821 -13.093 1.00 93.88 105 ASP A O 1
ATOM 826 N N . HIS A 1 106 ? 4.383 -0.725 -13.664 1.00 94.00 106 HIS A N 1
ATOM 827 C CA . HIS A 1 106 ? 5.222 -0.050 -12.685 1.00 94.00 106 HIS A CA 1
ATOM 828 C C . HIS A 1 106 ? 4.429 1.040 -11.968 1.00 94.00 106 HIS A C 1
ATOM 830 O O . HIS A 1 106 ? 3.791 1.898 -12.594 1.00 94.00 106 HIS A O 1
ATOM 836 N N . GLN A 1 107 ? 4.512 1.041 -10.642 1.00 95.38 107 GLN A N 1
ATOM 837 C CA . GLN A 1 107 ? 3.847 2.004 -9.780 1.00 95.38 107 GLN A CA 1
ATOM 838 C C . GLN A 1 107 ? 4.758 2.417 -8.623 1.00 95.38 107 GLN A C 1
ATOM 840 O O . GLN A 1 107 ? 5.535 1.633 -8.088 1.00 95.38 107 GLN A O 1
ATOM 845 N N . THR A 1 108 ? 4.660 3.679 -8.218 1.00 95.62 108 THR A N 1
ATOM 846 C CA . THR A 1 108 ? 5.339 4.205 -7.034 1.00 95.62 108 THR A CA 1
ATOM 847 C C . THR A 1 108 ? 4.303 4.605 -5.997 1.00 95.62 108 THR A C 1
ATOM 849 O O . THR A 1 108 ? 3.339 5.311 -6.301 1.00 95.62 108 THR A O 1
ATOM 852 N N . LEU A 1 109 ? 4.522 4.195 -4.756 1.00 96.31 109 LEU A N 1
ATOM 853 C CA . LEU A 1 109 ? 3.693 4.553 -3.616 1.00 96.31 109 LEU A CA 1
ATOM 854 C C . LEU A 1 109 ? 4.545 5.129 -2.488 1.00 96.31 109 LEU A C 1
ATOM 856 O O . LEU A 1 109 ? 5.707 4.775 -2.328 1.00 96.31 109 LEU A O 1
ATOM 860 N N . THR A 1 110 ? 3.976 6.045 -1.716 1.00 96.94 110 THR A N 1
ATOM 861 C CA . THR A 1 110 ? 4.645 6.641 -0.556 1.00 96.94 110 THR A CA 1
ATOM 862 C C . THR A 1 110 ? 3.926 6.182 0.701 1.00 96.94 110 THR A C 1
ATOM 864 O O . THR A 1 110 ? 2.708 6.341 0.828 1.00 96.94 110 THR A O 1
ATOM 867 N N . ILE A 1 111 ? 4.692 5.618 1.632 1.00 96.38 111 ILE A N 1
ATOM 868 C CA . ILE A 1 111 ? 4.205 5.147 2.927 1.00 96.38 111 ILE A CA 1
ATOM 869 C C . ILE A 1 111 ? 4.683 6.102 3.998 1.00 96.38 111 ILE A C 1
ATOM 871 O O . ILE A 1 111 ? 5.848 6.496 4.020 1.00 96.38 111 ILE A O 1
ATOM 875 N N . GLN A 1 112 ? 3.787 6.439 4.910 1.00 95.25 112 GLN A N 1
ATOM 876 C CA . GLN A 1 112 ? 4.072 7.260 6.069 1.00 95.25 112 GLN A CA 1
ATOM 877 C C . GLN A 1 112 ? 3.933 6.447 7.354 1.00 95.25 112 GLN A C 1
ATOM 879 O O . GLN A 1 112 ? 3.121 5.528 7.445 1.00 95.25 112 GLN A O 1
ATOM 884 N N . GLU A 1 113 ? 4.732 6.794 8.359 1.00 94.50 113 GLU A N 1
ATOM 885 C CA . GLU A 1 113 ? 4.617 6.223 9.700 1.00 94.50 113 GLU A CA 1
ATOM 886 C C . GLU A 1 113 ? 3.194 6.386 10.265 1.00 94.50 113 GLU A C 1
ATOM 888 O O . GLU A 1 113 ? 2.542 7.415 10.066 1.00 94.50 113 GLU A O 1
ATOM 893 N N . MET A 1 114 ? 2.716 5.364 10.983 1.00 90.81 114 MET A N 1
ATOM 894 C CA . MET A 1 114 ? 1.416 5.419 11.653 1.00 90.81 114 MET A CA 1
ATOM 895 C C . MET A 1 114 ? 1.428 6.524 12.722 1.00 90.81 114 MET A C 1
ATOM 897 O O . MET A 1 114 ? 2.323 6.522 13.571 1.00 90.81 114 MET A O 1
ATOM 901 N N . PRO A 1 115 ? 0.438 7.432 12.741 1.00 87.25 115 PRO A N 1
ATOM 902 C CA . PRO A 1 115 ? 0.435 8.573 13.656 1.00 87.25 115 PRO A CA 1
ATOM 903 C C . PRO A 1 115 ? 0.404 8.145 15.130 1.00 87.25 115 PRO A C 1
ATOM 905 O O . PRO A 1 115 ? 1.008 8.804 15.964 1.00 87.25 115 PRO A O 1
ATOM 908 N N . GLU A 1 116 ? -0.220 7.003 15.435 1.00 86.38 116 GLU A N 1
ATOM 909 C CA . GLU A 1 116 ? -0.289 6.409 16.780 1.00 86.38 116 GLU A CA 1
ATOM 910 C C . GLU A 1 116 ? 1.087 5.989 17.329 1.00 86.38 116 GLU A C 1
ATOM 912 O O . GLU A 1 116 ? 1.288 5.971 18.540 1.00 86.38 116 GLU A O 1
ATOM 917 N N . LYS A 1 117 ? 2.039 5.652 16.446 1.00 82.62 117 LYS A N 1
ATOM 918 C CA . LYS A 1 117 ? 3.409 5.247 16.810 1.00 82.62 117 LYS A CA 1
ATOM 919 C C . LYS A 1 117 ? 4.405 6.411 16.721 1.00 82.62 117 LYS A C 1
ATOM 921 O O . LYS A 1 117 ? 5.556 6.262 17.130 1.00 82.62 117 LYS A O 1
ATOM 926 N N . ALA A 1 118 ? 3.994 7.552 16.168 1.00 84.88 118 ALA A N 1
ATOM 927 C CA . ALA A 1 118 ? 4.874 8.691 15.958 1.00 84.88 118 ALA A CA 1
ATOM 928 C C . ALA A 1 118 ? 5.080 9.479 17.269 1.00 84.88 118 ALA A C 1
ATOM 930 O O . ALA A 1 118 ? 4.119 9.738 17.994 1.00 84.88 118 ALA A O 1
ATOM 931 N N . PRO A 1 119 ? 6.316 9.909 17.585 1.00 87.38 119 PRO A N 1
ATOM 932 C CA . PRO A 1 119 ? 6.574 10.727 18.764 1.00 87.38 119 PRO A CA 1
ATOM 933 C C . PRO A 1 119 ? 5.904 12.101 18.634 1.00 87.38 119 PRO A C 1
ATOM 935 O O . PRO A 1 119 ? 6.010 12.764 17.597 1.00 87.38 119 PRO A O 1
ATOM 938 N N . ALA A 1 120 ? 5.249 12.543 19.710 1.00 85.75 120 ALA A N 1
ATOM 939 C CA . ALA A 1 120 ? 4.562 13.829 19.750 1.00 85.75 120 ALA A CA 1
ATOM 940 C C . ALA A 1 120 ? 5.524 14.993 19.444 1.00 85.75 120 ALA A C 1
ATOM 942 O O . ALA A 1 120 ? 6.645 15.047 19.950 1.00 85.75 120 ALA A O 1
ATOM 943 N N . GLY A 1 121 ? 5.078 15.932 18.605 1.00 87.06 121 GLY A N 1
ATOM 944 C CA . GLY A 1 121 ? 5.837 17.136 18.250 1.00 87.06 121 GLY A CA 1
ATOM 945 C C . GLY A 1 121 ? 6.825 16.982 17.088 1.00 87.06 121 GLY A C 1
ATOM 946 O O . GLY A 1 121 ? 7.451 17.967 16.706 1.00 87.06 121 GLY A O 1
ATOM 947 N N . GLN A 1 122 ? 6.958 15.794 16.487 1.00 88.50 122 GLN A N 1
ATOM 948 C CA . GLN A 1 122 ? 7.757 15.609 15.273 1.00 88.50 122 GLN A CA 1
ATOM 949 C C . GLN A 1 122 ? 6.887 15.299 14.061 1.00 88.50 122 GLN A C 1
ATOM 951 O O . GLN A 1 122 ? 5.880 14.602 14.156 1.00 88.50 122 GLN A O 1
ATOM 956 N N . LEU A 1 123 ? 7.333 15.763 12.893 1.00 88.75 123 LEU A N 1
ATOM 957 C CA . LEU A 1 123 ? 6.701 15.388 11.637 1.00 88.75 123 LEU A CA 1
ATOM 958 C C . LEU A 1 123 ? 6.923 13.885 11.373 1.00 88.75 123 LEU A C 1
ATOM 960 O O . LEU A 1 123 ? 8.044 13.383 11.560 1.00 88.75 123 LEU A O 1
ATOM 964 N N . PRO A 1 124 ? 5.875 13.153 10.961 1.00 90.56 124 PRO A N 1
ATOM 965 C CA . PRO A 1 124 ? 5.993 11.756 10.571 1.00 90.56 124 PRO A CA 1
ATOM 966 C C . PRO A 1 124 ? 6.880 11.638 9.331 1.00 90.56 124 PRO A C 1
ATOM 968 O O . PRO A 1 124 ? 6.832 12.472 8.426 1.00 90.56 124 PRO A O 1
ATOM 971 N N . ARG A 1 125 ? 7.716 10.599 9.300 1.00 93.06 125 ARG A N 1
ATOM 972 C CA . ARG A 1 125 ? 8.603 10.337 8.163 1.00 93.06 125 ARG A CA 1
ATOM 973 C C . ARG A 1 125 ? 7.916 9.439 7.144 1.00 93.06 125 ARG A C 1
ATOM 975 O O . ARG A 1 125 ? 7.050 8.635 7.498 1.00 93.06 125 ARG A O 1
ATOM 982 N N . SER A 1 126 ? 8.330 9.581 5.893 1.00 94.69 126 SER A N 1
ATOM 983 C CA . SER A 1 126 ? 7.823 8.807 4.769 1.00 94.69 126 SER A CA 1
ATOM 984 C C . SER A 1 126 ? 8.948 8.120 4.003 1.00 94.69 126 SER A C 1
ATOM 986 O O . SER A 1 126 ? 10.102 8.549 4.038 1.00 94.69 126 SER A O 1
ATOM 988 N N . VAL A 1 127 ? 8.595 7.027 3.334 1.00 95.31 127 VAL A N 1
ATOM 989 C CA . VAL A 1 127 ? 9.476 6.226 2.482 1.00 95.31 127 VAL A CA 1
ATOM 990 C C . VAL A 1 127 ? 8.754 5.953 1.170 1.00 95.31 127 VAL A C 1
ATOM 992 O O . VAL A 1 127 ? 7.560 5.644 1.161 1.00 95.31 127 VAL A O 1
ATOM 995 N N . ASP A 1 128 ? 9.489 6.063 0.068 1.00 95.88 128 ASP A N 1
ATOM 996 C CA . ASP A 1 128 ? 8.992 5.705 -1.253 1.00 95.88 128 ASP A CA 1
ATOM 997 C C . ASP A 1 128 ? 9.204 4.218 -1.517 1.00 95.88 128 ASP A C 1
ATOM 999 O O . ASP A 1 128 ? 10.271 3.656 -1.257 1.00 95.88 128 ASP A O 1
ATOM 1003 N N . VAL A 1 129 ? 8.182 3.595 -2.076 1.00 96.06 129 VAL A N 1
ATOM 1004 C CA . VAL A 1 129 ? 8.142 2.182 -2.407 1.00 96.06 129 VAL A CA 1
ATOM 1005 C C . VAL A 1 129 ? 7.792 2.033 -3.879 1.00 96.06 129 VAL A C 1
ATOM 1007 O O . VAL A 1 129 ? 6.926 2.730 -4.407 1.00 96.06 129 VAL A O 1
ATOM 1010 N N . ILE A 1 130 ? 8.483 1.120 -4.542 1.00 95.31 130 ILE A N 1
ATOM 1011 C CA . ILE A 1 130 ? 8.250 0.755 -5.931 1.00 95.31 130 ILE A CA 1
ATOM 1012 C C . ILE A 1 130 ? 7.572 -0.605 -5.964 1.00 95.31 130 ILE A C 1
ATOM 1014 O O . ILE A 1 130 ? 8.047 -1.544 -5.328 1.00 95.31 130 ILE A O 1
ATOM 1018 N N . CYS A 1 131 ? 6.492 -0.695 -6.728 1.00 94.38 131 CYS A N 1
ATOM 1019 C CA . CYS A 1 131 ? 5.740 -1.913 -6.971 1.00 94.38 131 CYS A CA 1
ATOM 1020 C C . CYS A 1 131 ? 5.738 -2.190 -8.468 1.00 94.38 131 CYS A C 1
ATOM 1022 O O . CYS A 1 131 ? 5.459 -1.292 -9.265 1.00 94.38 131 CYS A O 1
ATOM 1024 N N . ASP A 1 132 ? 6.045 -3.430 -8.819 1.00 92.56 132 ASP A N 1
ATOM 1025 C CA . ASP A 1 132 ? 6.045 -3.919 -10.190 1.00 92.56 132 ASP A CA 1
ATOM 1026 C C . ASP A 1 132 ? 5.017 -5.058 -10.321 1.00 92.56 132 ASP A C 1
ATOM 1028 O O . ASP A 1 132 ? 4.632 -5.673 -9.322 1.00 92.56 132 ASP A O 1
ATOM 1032 N N . ASP A 1 133 ? 4.586 -5.323 -11.553 1.00 91.25 133 ASP A N 1
ATOM 1033 C CA . ASP A 1 133 ? 3.756 -6.471 -11.933 1.00 91.25 133 ASP A CA 1
ATOM 1034 C C . ASP A 1 133 ? 2.443 -6.578 -11.122 1.00 91.25 133 ASP A C 1
ATOM 1036 O O . ASP A 1 133 ? 1.613 -5.669 -11.126 1.00 91.25 133 ASP A O 1
ATOM 1040 N N . ASP A 1 134 ? 2.227 -7.690 -10.421 1.00 91.44 134 ASP A N 1
ATOM 1041 C CA . ASP A 1 134 ? 0.984 -8.040 -9.725 1.00 91.44 134 ASP A CA 1
ATOM 1042 C C . ASP A 1 134 ? 0.786 -7.324 -8.377 1.00 91.44 134 ASP A C 1
ATOM 1044 O O . ASP A 1 134 ? -0.276 -7.447 -7.745 1.00 91.44 134 ASP A O 1
ATOM 1048 N N . LEU A 1 135 ? 1.802 -6.582 -7.929 1.00 92.75 135 LEU A N 1
ATOM 1049 C CA . LEU A 1 135 ? 1.755 -5.735 -6.738 1.00 92.75 135 LEU A CA 1
ATOM 1050 C C . LEU A 1 135 ? 1.169 -4.348 -7.027 1.00 92.75 135 LEU A C 1
ATOM 1052 O O . LEU A 1 135 ? 0.853 -3.605 -6.093 1.00 92.75 135 LEU A O 1
ATOM 1056 N N . VAL A 1 136 ? 1.011 -3.996 -8.301 1.00 93.81 136 VAL A N 1
ATOM 1057 C CA . VAL A 1 136 ? 0.404 -2.738 -8.736 1.00 93.81 136 VAL A CA 1
ATOM 1058 C C . VAL A 1 136 ? -1.091 -2.710 -8.394 1.00 93.81 136 VAL A C 1
ATOM 1060 O O . VAL A 1 136 ? -1.779 -3.727 -8.422 1.00 93.81 136 VAL A O 1
ATOM 1063 N N . ASP A 1 137 ? -1.592 -1.530 -8.021 1.00 92.56 137 ASP A N 1
ATOM 1064 C CA . ASP A 1 137 ? -2.988 -1.261 -7.632 1.00 92.56 137 ASP A CA 1
ATOM 1065 C C . ASP A 1 137 ? -3.503 -2.107 -6.451 1.00 92.56 137 ASP A C 1
ATOM 1067 O O . ASP A 1 137 ? -4.700 -2.190 -6.169 1.00 92.56 137 ASP A O 1
ATOM 1071 N N . ARG A 1 138 ? -2.590 -2.722 -5.689 1.00 91.25 138 ARG A N 1
ATOM 1072 C CA . ARG A 1 138 ? -2.947 -3.494 -4.496 1.00 91.25 138 ARG A CA 1
ATOM 1073 C C . ARG A 1 138 ? -3.375 -2.624 -3.329 1.00 91.25 138 ARG A C 1
ATOM 1075 O O . ARG A 1 138 ? -3.991 -3.171 -2.426 1.00 91.25 138 ARG A O 1
ATOM 1082 N N . CYS A 1 139 ? -3.065 -1.330 -3.299 1.00 90.81 139 CYS A N 1
ATOM 1083 C CA . CYS A 1 139 ? -3.323 -0.457 -2.150 1.00 90.81 139 CYS A CA 1
ATOM 1084 C C . CYS A 1 139 ? -3.859 0.904 -2.570 1.00 90.81 139 CYS A C 1
ATOM 1086 O O . CYS A 1 139 ? -3.457 1.456 -3.593 1.00 90.81 139 CYS A O 1
ATOM 1088 N N . LYS A 1 140 ? -4.715 1.479 -1.726 1.00 92.12 140 LYS A N 1
ATOM 1089 C CA . LYS A 1 140 ? -5.292 2.810 -1.908 1.00 92.12 140 LYS A CA 1
ATOM 1090 C C . LYS A 1 140 ? -4.739 3.783 -0.863 1.00 92.12 140 LYS A C 1
ATOM 1092 O O . LYS A 1 140 ? -4.349 3.360 0.228 1.00 92.12 140 LYS A O 1
ATOM 1097 N N . PRO A 1 141 ? -4.704 5.095 -1.158 1.00 94.56 141 PRO A N 1
ATOM 1098 C CA . PRO A 1 141 ? -4.403 6.096 -0.142 1.00 94.56 141 PRO A CA 1
ATOM 1099 C C . PRO A 1 141 ? -5.340 5.952 1.068 1.00 94.56 141 PRO A C 1
ATOM 1101 O O . PRO A 1 141 ? -6.557 5.902 0.905 1.00 94.56 141 PRO A O 1
ATOM 1104 N N . GLY A 1 142 ? -4.769 5.889 2.270 1.00 92.06 142 GLY A N 1
ATOM 1105 C CA . GLY A 1 142 ? -5.475 5.651 3.533 1.00 92.06 142 GLY A CA 1
ATOM 1106 C C . GLY A 1 142 ? -5.359 4.220 4.066 1.00 92.06 142 GLY A C 1
ATOM 1107 O O . GLY A 1 142 ? -5.586 4.004 5.258 1.00 92.06 142 GLY A O 1
ATOM 1108 N N . ASP A 1 143 ? -4.949 3.254 3.241 1.00 92.69 143 ASP A N 1
ATOM 1109 C CA . ASP A 1 143 ? -4.790 1.869 3.685 1.00 92.69 143 ASP A CA 1
ATOM 1110 C C . ASP A 1 143 ? -3.598 1.728 4.645 1.00 92.69 143 ASP A C 1
ATOM 1112 O O . ASP A 1 143 ? -2.495 2.218 4.376 1.00 92.69 143 ASP A O 1
ATOM 1116 N N . ARG A 1 144 ? -3.805 1.007 5.757 1.00 93.06 144 ARG A N 1
ATOM 1117 C CA . ARG A 1 144 ? -2.711 0.510 6.604 1.00 93.06 144 ARG A CA 1
ATOM 1118 C C . ARG A 1 144 ? -2.105 -0.722 5.946 1.00 93.06 144 ARG A C 1
ATOM 1120 O O . ARG A 1 144 ? -2.806 -1.708 5.705 1.00 93.06 144 ARG A O 1
ATOM 1127 N N . VAL A 1 145 ? -0.808 -0.669 5.678 1.00 94.25 145 VAL A N 1
ATOM 1128 C CA . VAL A 1 145 ? -0.080 -1.706 4.949 1.00 94.25 145 VAL A CA 1
ATOM 1129 C C . VAL A 1 145 ? 1.192 -2.106 5.681 1.00 94.25 145 VAL A C 1
ATOM 1131 O O . VAL A 1 145 ? 1.838 -1.303 6.357 1.00 94.25 145 VAL A O 1
ATOM 1134 N N . GLN A 1 146 ? 1.555 -3.364 5.496 1.00 94.25 146 GLN A N 1
ATOM 1135 C CA . GLN A 1 146 ? 2.835 -3.943 5.840 1.00 94.25 146 GLN A 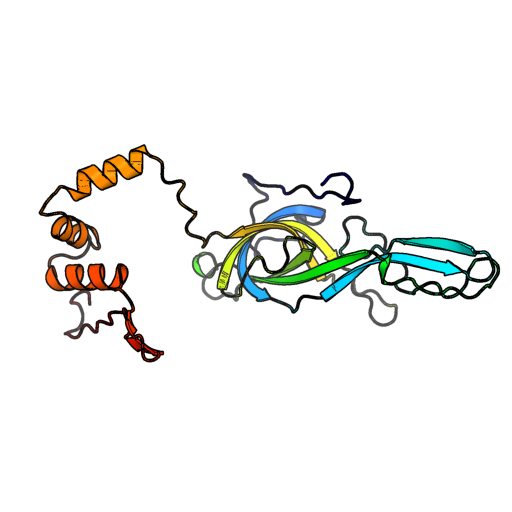CA 1
ATOM 1136 C C . GLN A 1 146 ? 3.492 -4.389 4.534 1.00 94.25 146 GLN A C 1
ATOM 1138 O O . GLN A 1 146 ? 2.955 -5.234 3.817 1.00 94.25 146 GLN A O 1
ATOM 1143 N N . ILE A 1 147 ? 4.633 -3.793 4.199 1.00 95.56 147 ILE A N 1
ATOM 1144 C CA . ILE A 1 147 ? 5.351 -4.069 2.955 1.00 95.56 147 ILE A CA 1
ATOM 1145 C C . ILE A 1 147 ? 6.687 -4.710 3.275 1.00 95.56 147 ILE A C 1
ATOM 1147 O O . ILE A 1 147 ? 7.505 -4.150 4.003 1.00 95.56 147 ILE A O 1
ATOM 1151 N N . VAL A 1 148 ? 6.926 -5.870 2.676 1.00 96.00 148 VAL A N 1
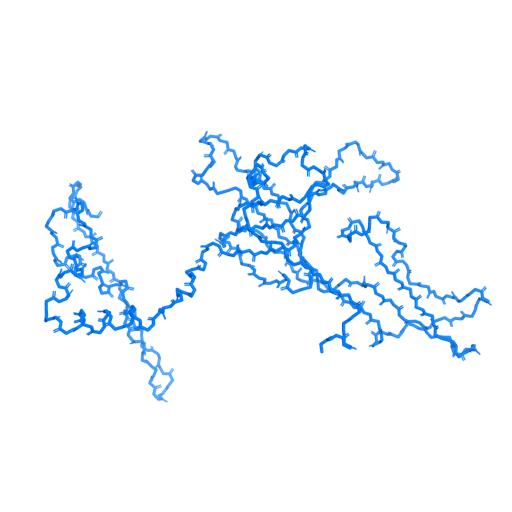ATOM 1152 C CA . VAL A 1 148 ? 8.231 -6.524 2.677 1.00 96.00 148 VAL A CA 1
ATOM 1153 C C . VAL A 1 148 ? 8.936 -6.143 1.385 1.00 96.00 148 VAL A C 1
ATOM 1155 O O . VAL A 1 148 ? 8.359 -6.261 0.304 1.00 96.00 148 VAL A O 1
ATOM 1158 N N . GLY A 1 149 ? 10.179 -5.680 1.473 1.00 95.00 149 GLY A N 1
ATOM 1159 C CA . GLY A 1 149 ? 10.916 -5.237 0.297 1.00 95.00 149 GLY A CA 1
ATOM 1160 C C . GLY A 1 149 ? 12.412 -5.078 0.522 1.00 95.00 149 GLY A C 1
ATOM 1161 O O . GLY A 1 149 ? 12.900 -5.064 1.653 1.00 95.00 149 GLY A O 1
ATOM 1162 N N . ASN A 1 150 ? 13.161 -4.988 -0.575 1.00 93.81 150 ASN A N 1
ATOM 1163 C CA . ASN A 1 150 ? 14.598 -4.740 -0.534 1.00 93.81 150 ASN A CA 1
ATOM 1164 C C . ASN A 1 150 ? 14.852 -3.232 -0.464 1.00 93.81 150 ASN A C 1
ATOM 1166 O O . ASN A 1 150 ? 14.384 -2.481 -1.324 1.00 93.81 150 ASN A O 1
ATOM 1170 N N . TYR A 1 151 ? 15.575 -2.783 0.561 1.00 94.69 151 TYR A N 1
ATOM 1171 C CA . TYR A 1 151 ? 15.871 -1.367 0.736 1.00 94.69 151 TYR A CA 1
ATOM 1172 C C . TYR A 1 151 ? 17.106 -0.967 -0.070 1.00 94.69 151 TYR A C 1
ATOM 1174 O O . TYR A 1 151 ? 18.211 -1.457 0.172 1.00 94.69 151 TYR A O 1
ATOM 1182 N N . ARG A 1 152 ? 16.934 -0.054 -1.029 1.00 91.50 152 ARG A N 1
ATOM 1183 C CA . ARG A 1 152 ? 17.992 0.387 -1.945 1.00 91.50 152 ARG A CA 1
ATOM 1184 C C . ARG A 1 152 ? 18.143 1.896 -1.958 1.00 91.50 152 ARG A C 1
ATOM 1186 O O . ARG A 1 152 ? 17.231 2.646 -1.622 1.00 91.50 152 ARG A O 1
ATOM 1193 N N . CYS A 1 153 ? 19.312 2.346 -2.394 1.00 89.69 153 CYS A N 1
ATOM 1194 C CA . CYS A 1 153 ? 19.551 3.738 -2.729 1.00 89.69 153 CYS A CA 1
ATOM 1195 C C . CYS A 1 153 ? 19.702 3.896 -4.246 1.00 89.69 153 CYS A C 1
ATOM 1197 O O . CYS A 1 153 ? 20.307 3.065 -4.921 1.00 89.69 153 CYS A O 1
ATOM 1199 N N . LEU A 1 154 ? 19.137 4.973 -4.781 1.00 86.12 154 LEU A N 1
ATOM 1200 C CA . LEU A 1 154 ? 19.292 5.377 -6.166 1.00 86.12 154 LEU A CA 1
ATOM 1201 C C . LEU A 1 154 ? 20.238 6.586 -6.230 1.00 86.12 154 LEU A C 1
ATOM 1203 O O . LEU A 1 154 ? 19.954 7.612 -5.597 1.00 86.12 154 LEU A O 1
ATOM 1207 N N . PRO A 1 155 ? 21.351 6.502 -6.984 1.00 82.88 155 PRO A N 1
ATOM 1208 C CA . PRO A 1 155 ? 22.194 7.658 -7.265 1.00 82.88 155 PRO A CA 1
ATOM 1209 C C . PRO A 1 155 ? 21.442 8.695 -8.099 1.00 82.88 155 PRO A C 1
ATOM 1211 O O . PRO A 1 155 ? 20.885 8.381 -9.151 1.00 82.88 155 PRO A O 1
ATOM 1214 N N . GLY A 1 156 ? 21.473 9.949 -7.652 1.00 70.50 156 GLY A N 1
ATOM 1215 C CA . GLY A 1 156 ? 21.069 11.090 -8.465 1.00 70.50 156 GLY A CA 1
ATOM 1216 C C . GLY A 1 156 ? 22.239 11.563 -9.324 1.00 70.50 156 GLY A C 1
ATOM 1217 O O . GLY A 1 156 ? 23.306 11.873 -8.799 1.00 70.50 156 GLY A O 1
ATOM 1218 N N . LYS A 1 157 ? 22.049 11.638 -10.645 1.00 69.06 157 LYS A N 1
ATOM 1219 C CA . LYS A 1 157 ? 22.987 12.314 -11.552 1.00 69.06 157 LYS A CA 1
ATOM 1220 C C . LYS A 1 157 ? 22.323 13.577 -12.081 1.00 69.06 157 LYS A C 1
ATOM 1222 O O . LYS A 1 157 ? 21.280 13.487 -12.724 1.00 69.06 157 LYS A O 1
ATOM 1227 N N . GLN A 1 158 ? 22.933 14.736 -11.850 1.00 66.06 158 GLN A N 1
ATOM 1228 C CA . GLN A 1 158 ? 22.491 16.002 -12.432 1.00 66.06 158 GLN A CA 1
ATOM 1229 C C . GLN A 1 158 ? 23.663 16.613 -13.204 1.00 66.06 158 GLN A C 1
ATOM 1231 O O . GLN A 1 158 ? 24.710 16.903 -12.634 1.00 66.06 158 GLN A O 1
ATOM 1236 N N . GLY A 1 159 ? 23.523 16.737 -14.527 1.00 66.19 159 GLY A N 1
ATOM 1237 C CA . GLY A 1 159 ? 24.555 17.342 -15.381 1.00 66.19 159 GLY A CA 1
ATOM 1238 C C . GLY A 1 159 ? 25.901 16.602 -15.414 1.00 66.19 159 GLY A C 1
ATOM 1239 O O . GLY A 1 159 ? 26.928 17.237 -15.611 1.00 66.19 159 GLY A O 1
ATOM 1240 N N . GLY A 1 160 ? 25.925 15.283 -15.185 1.00 70.38 160 GLY A N 1
ATOM 1241 C CA . GLY A 1 160 ? 27.160 14.480 -15.187 1.00 70.38 160 GLY A CA 1
ATOM 1242 C C . GLY A 1 160 ? 27.922 14.460 -13.856 1.00 70.38 160 GLY A C 1
ATOM 1243 O O . GLY A 1 160 ? 28.790 13.609 -13.675 1.00 70.38 160 GLY A O 1
ATOM 1244 N N . TYR A 1 161 ? 27.541 15.305 -12.896 1.00 70.44 161 TYR A N 1
ATOM 1245 C CA . TYR A 1 161 ? 28.055 15.269 -11.530 1.00 70.44 161 TYR A CA 1
ATOM 1246 C C . TYR A 1 161 ? 27.118 14.447 -10.636 1.00 70.44 161 TYR A C 1
ATOM 1248 O O . TYR A 1 161 ? 25.891 14.562 -10.708 1.00 70.44 161 TYR A O 1
ATOM 1256 N N . THR A 1 162 ? 27.702 13.582 -9.805 1.00 74.06 162 THR A N 1
ATOM 1257 C CA . THR A 1 162 ? 26.964 12.825 -8.788 1.00 74.06 162 THR A CA 1
ATOM 1258 C C . THR A 1 162 ? 27.054 13.565 -7.461 1.00 74.06 162 THR A C 1
ATOM 1260 O O . THR A 1 162 ? 28.146 13.900 -7.002 1.00 74.06 162 THR A O 1
ATOM 1263 N N . THR A 1 163 ? 25.913 13.831 -6.834 1.00 77.31 163 THR A N 1
ATOM 1264 C CA . THR A 1 163 ? 25.884 14.340 -5.460 1.00 77.31 163 THR A CA 1
ATOM 1265 C C . THR A 1 163 ? 26.143 13.187 -4.490 1.00 77.31 163 THR A C 1
ATOM 1267 O O . THR A 1 163 ? 25.767 12.049 -4.764 1.00 77.31 163 THR A O 1
ATOM 1270 N N . GLY A 1 164 ? 26.771 13.461 -3.341 1.00 79.56 164 GLY A N 1
ATOM 1271 C CA . GLY A 1 164 ? 26.967 12.456 -2.280 1.00 79.56 164 GLY A CA 1
ATOM 1272 C C . GLY A 1 164 ? 25.676 12.078 -1.538 1.00 79.56 164 GLY A C 1
ATOM 1273 O O . GLY A 1 164 ? 25.674 11.174 -0.707 1.00 79.56 164 GLY A O 1
ATOM 1274 N N . THR A 1 165 ? 24.575 12.775 -1.823 1.00 84.00 165 THR A N 1
ATOM 1275 C CA . THR A 1 165 ? 23.239 12.482 -1.310 1.00 84.00 165 THR A CA 1
ATOM 1276 C C . THR A 1 165 ? 22.519 11.511 -2.242 1.00 84.00 165 THR A C 1
ATOM 1278 O O . THR A 1 165 ? 22.373 11.762 -3.439 1.00 84.00 165 THR A O 1
ATOM 1281 N N . PHE A 1 166 ? 22.042 10.404 -1.677 1.00 87.88 166 PHE A N 1
ATOM 1282 C CA . PHE A 1 166 ? 21.300 9.376 -2.402 1.00 87.88 166 PHE A CA 1
ATOM 1283 C C . PHE A 1 166 ? 19.838 9.378 -1.968 1.00 87.88 166 PHE A C 1
ATOM 1285 O O . PHE A 1 166 ? 19.536 9.543 -0.785 1.00 87.88 166 PHE A O 1
ATOM 1292 N N . ARG A 1 167 ? 18.927 9.151 -2.917 1.00 89.12 167 ARG A N 1
ATOM 1293 C CA . ARG A 1 167 ? 17.512 8.919 -2.608 1.00 89.12 167 ARG A CA 1
ATOM 1294 C C . ARG A 1 167 ? 17.329 7.454 -2.248 1.00 89.12 167 ARG A C 1
ATOM 1296 O O . ARG A 1 167 ? 17.820 6.592 -2.969 1.00 89.12 167 ARG A O 1
ATOM 1303 N N . THR A 1 168 ? 16.617 7.157 -1.172 1.00 91.94 168 THR A N 1
ATOM 1304 C CA . THR A 1 168 ? 16.310 5.777 -0.798 1.00 91.94 168 THR A CA 1
ATOM 1305 C C . THR A 1 168 ? 14.928 5.367 -1.283 1.00 91.94 168 THR A C 1
ATOM 1307 O O . THR A 1 168 ? 14.012 6.183 -1.366 1.00 91.94 168 THR A O 1
ATOM 1310 N N . ILE A 1 169 ? 14.807 4.098 -1.652 1.00 93.88 169 ILE A N 1
ATOM 1311 C CA . ILE A 1 169 ? 13.578 3.464 -2.113 1.00 93.88 169 ILE A CA 1
ATOM 1312 C C . ILE A 1 169 ? 13.474 2.068 -1.505 1.00 93.88 169 ILE A C 1
ATOM 1314 O O . ILE A 1 169 ? 14.480 1.417 -1.213 1.00 93.88 169 ILE A O 1
ATOM 1318 N N . LEU A 1 170 ? 12.253 1.581 -1.358 1.00 94.88 170 LEU A N 1
ATOM 1319 C CA . LEU A 1 170 ? 11.975 0.186 -1.055 1.00 94.88 170 LEU A CA 1
ATOM 1320 C C . LEU A 1 170 ? 11.424 -0.481 -2.317 1.00 94.88 170 LEU A C 1
ATOM 1322 O O . LEU A 1 170 ? 10.394 -0.063 -2.832 1.00 94.88 170 LEU A O 1
ATOM 1326 N N . ILE A 1 171 ? 12.088 -1.511 -2.830 1.00 94.50 171 ILE A N 1
ATOM 1327 C CA . ILE A 1 171 ? 11.520 -2.323 -3.913 1.00 94.50 171 ILE A CA 1
ATOM 1328 C C . ILE A 1 171 ? 10.628 -3.366 -3.251 1.00 94.50 171 ILE A C 1
ATOM 1330 O O . ILE A 1 171 ? 11.132 -4.235 -2.533 1.00 94.50 171 ILE A O 1
ATOM 1334 N N . ALA A 1 172 ? 9.316 -3.235 -3.434 1.00 95.38 172 ALA A N 1
ATOM 1335 C CA . ALA A 1 172 ? 8.338 -4.122 -2.831 1.00 95.38 172 ALA A CA 1
ATOM 1336 C C . ALA A 1 172 ? 8.494 -5.537 -3.383 1.00 95.38 172 ALA A C 1
ATOM 1338 O O . ALA A 1 172 ? 8.676 -5.756 -4.577 1.00 95.38 172 ALA A O 1
ATOM 1339 N N . ASN A 1 173 ? 8.402 -6.494 -2.476 1.00 94.25 173 ASN A N 1
ATOM 1340 C CA . ASN A 1 173 ? 8.363 -7.911 -2.777 1.00 94.25 173 ASN A CA 1
ATOM 1341 C C . ASN A 1 173 ? 7.014 -8.522 -2.377 1.00 94.25 173 ASN A C 1
ATOM 1343 O O . ASN A 1 173 ? 6.524 -9.414 -3.058 1.00 94.25 173 ASN A O 1
ATOM 1347 N N . ASN A 1 174 ? 6.413 -8.029 -1.293 1.00 94.81 174 ASN A N 1
ATOM 1348 C CA . ASN A 1 174 ? 5.075 -8.415 -0.868 1.00 94.81 174 ASN A CA 1
ATOM 1349 C C . ASN A 1 174 ? 4.370 -7.239 -0.185 1.00 94.81 174 ASN A C 1
ATOM 1351 O O . ASN A 1 174 ? 5.017 -6.427 0.485 1.00 94.81 174 ASN A O 1
ATOM 1355 N N . ILE A 1 175 ? 3.048 -7.168 -0.330 1.00 94.06 175 ILE A N 1
ATOM 1356 C CA . ILE A 1 175 ? 2.204 -6.145 0.283 1.00 94.06 175 ILE A CA 1
ATOM 1357 C C . ILE A 1 175 ? 1.041 -6.818 1.004 1.00 94.06 175 ILE A C 1
ATOM 1359 O O . ILE A 1 175 ? 0.152 -7.392 0.377 1.00 94.06 175 ILE A O 1
ATOM 1363 N N . SER A 1 176 ? 1.022 -6.686 2.326 1.00 92.00 176 SER A N 1
ATOM 1364 C CA . SER A 1 176 ? -0.073 -7.134 3.178 1.00 92.00 176 SER A CA 1
ATOM 1365 C C . SER A 1 176 ? -0.873 -5.932 3.670 1.00 92.00 176 SER A C 1
ATOM 1367 O O . SER A 1 176 ? -0.318 -4.964 4.191 1.00 92.00 176 SER A O 1
ATOM 1369 N N . GLN A 1 177 ? -2.191 -5.958 3.484 1.00 90.19 177 GLN A N 1
ATOM 1370 C CA . GLN A 1 177 ? -3.071 -4.926 4.027 1.00 90.19 177 GLN A CA 1
ATOM 1371 C C . GLN A 1 177 ? -3.495 -5.314 5.440 1.00 90.19 177 GLN A C 1
ATOM 1373 O O . GLN A 1 177 ? -4.143 -6.338 5.629 1.00 90.19 177 GLN A O 1
ATOM 1378 N N . LEU A 1 178 ? -3.195 -4.457 6.413 1.00 85.56 178 LEU A N 1
ATOM 1379 C CA . LEU A 1 178 ? -3.574 -4.659 7.814 1.00 85.56 178 LEU A CA 1
ATOM 1380 C C . LEU A 1 178 ? -5.047 -4.298 8.069 1.00 85.56 178 LEU A C 1
ATOM 1382 O O . LEU A 1 178 ? -5.651 -4.802 9.006 1.00 85.56 178 LEU A O 1
ATOM 1386 N N . ASN A 1 179 ? -5.607 -3.407 7.239 1.00 72.94 179 ASN A N 1
ATOM 1387 C CA . ASN A 1 179 ? -6.980 -2.902 7.363 1.00 72.94 179 ASN A CA 1
ATOM 1388 C C . ASN A 1 179 ? -8.038 -3.763 6.691 1.00 72.94 179 ASN A C 1
ATOM 1390 O O . ASN A 1 179 ? -9.222 -3.556 6.952 1.00 72.94 179 ASN A O 1
ATOM 1394 N N . LYS A 1 180 ? -7.651 -4.677 5.794 1.00 63.53 180 LYS A N 1
ATOM 1395 C CA . LYS A 1 180 ? -8.607 -5.700 5.401 1.00 63.53 180 LYS A CA 1
ATOM 1396 C C . LYS A 1 180 ? -8.847 -6.465 6.680 1.00 63.53 180 LYS A C 1
ATOM 1398 O O . LYS A 1 180 ? -7.953 -7.184 7.117 1.00 63.53 180 LYS A O 1
ATOM 1403 N N . GLU A 1 181 ? -10.032 -6.267 7.269 1.00 55.94 181 GLU A N 1
ATOM 1404 C CA . GLU A 1 181 ? -10.711 -7.334 7.982 1.00 55.94 181 GLU A CA 1
ATOM 1405 C C . GLU A 1 181 ? -10.365 -8.558 7.166 1.00 55.94 181 GLU A C 1
ATOM 1407 O O . GLU A 1 181 ? -10.742 -8.667 5.990 1.00 55.94 181 GLU A O 1
ATOM 1412 N N . SER A 1 182 ? -9.467 -9.371 7.724 1.00 52.69 182 SER A N 1
ATOM 1413 C CA . SER A 1 182 ? -9.164 -10.654 7.148 1.00 52.69 182 SER A CA 1
ATOM 1414 C C . SER A 1 182 ? -10.530 -11.205 6.801 1.00 52.69 182 SER A C 1
ATOM 1416 O O . SER A 1 182 ? -11.484 -11.043 7.569 1.00 52.69 182 SER A O 1
ATOM 1418 N N . THR A 1 183 ? -10.686 -11.764 5.609 1.00 54.06 183 THR A N 1
ATOM 1419 C CA . THR A 1 183 ? -11.736 -12.753 5.440 1.00 54.06 183 THR A CA 1
ATOM 1420 C C . THR A 1 183 ? -11.485 -13.736 6.573 1.00 54.06 183 THR A C 1
ATOM 1422 O O . THR A 1 183 ? -10.599 -14.587 6.453 1.00 54.06 183 THR A O 1
ATOM 1425 N N . LEU A 1 184 ? -12.124 -13.500 7.726 1.00 63.56 184 LEU A N 1
ATOM 1426 C CA . LEU A 1 184 ? -12.009 -14.321 8.906 1.00 63.56 184 LEU A CA 1
ATOM 1427 C C . LEU A 1 184 ? -12.345 -15.673 8.325 1.00 63.56 184 LEU A C 1
ATOM 1429 O O . LEU A 1 184 ? -13.348 -15.807 7.616 1.00 63.56 184 LEU A O 1
ATOM 1433 N N . SER A 1 185 ? -11.418 -16.614 8.440 1.00 69.56 185 SER A N 1
ATOM 1434 C CA . SER A 1 185 ? -11.620 -17.936 7.877 1.00 69.56 185 SER A CA 1
ATOM 1435 C C . SER A 1 185 ? -12.665 -18.602 8.757 1.00 69.56 185 SER A C 1
ATOM 1437 O O . SER A 1 185 ? -12.336 -19.361 9.658 1.00 69.56 185 SER A O 1
ATOM 1439 N N . VAL A 1 186 ? -13.931 -18.228 8.538 1.00 78.50 186 VAL A N 1
ATOM 1440 C CA . VAL A 1 186 ? -15.027 -18.592 9.417 1.00 78.50 186 VAL A CA 1
ATOM 1441 C C . VAL A 1 186 ? -15.189 -20.093 9.289 1.00 78.50 186 VAL A C 1
ATOM 1443 O O . VAL A 1 186 ? -15.616 -20.622 8.256 1.00 78.50 186 VAL A O 1
ATOM 1446 N N . SER A 1 187 ? -14.795 -20.792 10.339 1.00 89.06 187 SER A N 1
ATOM 1447 C CA . SER A 1 187 ? -14.881 -22.235 10.392 1.00 89.06 187 SER A CA 1
ATOM 1448 C C . SER A 1 187 ? -16.347 -22.659 10.47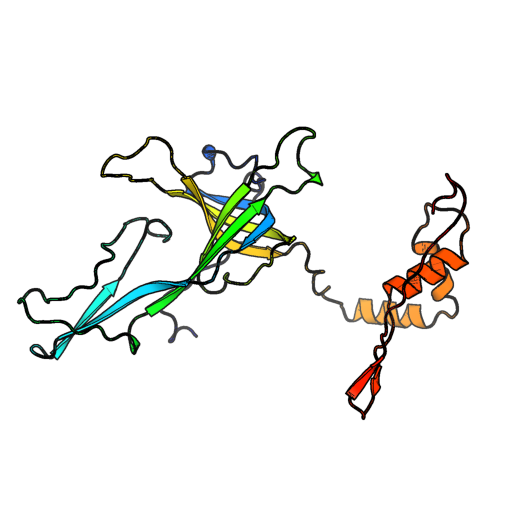5 1.00 89.06 187 SER A C 1
ATOM 1450 O O . SER A 1 187 ? -17.231 -21.935 10.943 1.00 89.06 187 SER A O 1
ATOM 1452 N N . ARG A 1 188 ? -16.635 -23.894 10.053 1.00 90.50 188 ARG A N 1
ATOM 1453 C CA . ARG A 1 188 ? -17.987 -24.460 10.204 1.00 90.50 188 ARG A CA 1
ATOM 1454 C C . ARG A 1 188 ? -18.421 -24.512 11.674 1.00 90.50 188 ARG A C 1
ATOM 1456 O O . ARG A 1 188 ? -19.614 -24.443 11.960 1.00 90.50 188 ARG A O 1
ATOM 1463 N N . GLU A 1 189 ? -17.466 -24.625 12.592 1.00 93.31 189 GLU A N 1
ATOM 1464 C CA . GLU A 1 189 ? -17.706 -24.640 14.034 1.00 93.31 189 GLU A CA 1
ATOM 1465 C C . GLU A 1 189 ? -18.159 -23.273 14.549 1.00 93.31 189 GLU A C 1
ATOM 1467 O O . GLU A 1 189 ? -19.168 -23.199 15.251 1.00 93.31 189 GLU A O 1
ATOM 1472 N N . GLU A 1 190 ? -17.504 -22.191 14.126 1.00 89.69 190 GLU A N 1
ATOM 1473 C CA . GLU A 1 190 ? -17.909 -20.815 14.445 1.00 89.69 190 GLU A CA 1
ATOM 1474 C C . GLU A 1 190 ? -19.309 -20.508 13.910 1.00 89.69 190 GLU A C 1
ATOM 1476 O O . GLU A 1 190 ? -20.153 -20.002 14.647 1.00 89.69 190 GLU A O 1
ATOM 1481 N N . ILE A 1 191 ? -19.622 -20.923 12.677 1.00 91.50 191 ILE A N 1
ATOM 1482 C CA . ILE A 1 191 ? -20.980 -20.788 12.121 1.00 91.50 191 ILE A CA 1
ATOM 1483 C C . ILE A 1 191 ? -21.997 -21.538 12.989 1.00 91.50 191 ILE A C 1
ATOM 1485 O O . ILE A 1 191 ? -23.096 -21.037 13.243 1.00 91.50 191 ILE A O 1
ATOM 1489 N N . ASN A 1 192 ? -21.659 -22.741 13.457 1.00 94.25 192 ASN A N 1
ATOM 1490 C CA . ASN A 1 192 ? -22.538 -23.514 14.330 1.00 94.25 192 ASN A CA 1
ATOM 1491 C C . ASN A 1 192 ? -22.726 -22.842 15.696 1.00 94.25 192 ASN A C 1
ATOM 1493 O O . ASN A 1 192 ? -23.836 -22.871 16.227 1.00 94.25 192 ASN A O 1
ATOM 1497 N N . LEU A 1 193 ? -21.689 -22.215 16.253 1.00 93.44 193 LEU A N 1
ATOM 1498 C CA . LEU A 1 193 ? -21.779 -21.422 17.480 1.00 93.44 193 LEU A CA 1
ATOM 1499 C C . LEU A 1 193 ? -22.670 -20.193 17.279 1.00 93.44 193 LEU A C 1
ATOM 1501 O O . LEU A 1 193 ? -23.596 -19.995 18.064 1.00 93.44 193 LEU A O 1
ATOM 1505 N N . CYS A 1 194 ? -22.486 -19.439 16.192 1.00 91.00 194 CYS A N 1
ATOM 1506 C CA . CYS A 1 194 ? -23.352 -18.314 15.838 1.00 91.00 194 CYS A CA 1
ATOM 1507 C C . CYS A 1 194 ? -24.814 -18.754 15.683 1.00 91.00 194 CYS A C 1
ATOM 1509 O O . CYS A 1 194 ? -25.707 -18.114 16.229 1.00 91.00 194 CYS A O 1
ATOM 1511 N N . LYS A 1 195 ? -25.078 -19.886 15.013 1.00 93.31 195 LYS A N 1
ATOM 1512 C CA . LYS A 1 195 ? -26.435 -20.445 14.873 1.00 93.31 195 LYS A CA 1
ATOM 1513 C C . LYS A 1 195 ? -27.034 -20.901 16.200 1.00 93.31 195 LYS A C 1
ATOM 1515 O O . LYS A 1 195 ? -28.243 -20.793 16.376 1.00 93.31 195 LYS A O 1
ATOM 1520 N N . LYS A 1 196 ? -26.226 -21.442 17.118 1.00 93.75 196 LYS A N 1
ATOM 1521 C CA . LYS A 1 196 ? -26.678 -21.788 18.474 1.00 93.75 196 LYS A CA 1
ATOM 1522 C C . LYS A 1 196 ? -27.038 -20.526 19.252 1.00 93.75 196 LYS A C 1
ATOM 1524 O O . LYS A 1 196 ? -28.118 -20.479 19.825 1.00 93.75 196 LYS A O 1
ATOM 1529 N N . LEU A 1 197 ? -26.177 -19.509 19.211 1.00 92.25 197 LEU A N 1
ATOM 1530 C CA . LEU A 1 197 ? -26.398 -18.237 19.892 1.00 92.25 197 LEU A CA 1
ATOM 1531 C C . LEU A 1 197 ? -27.633 -17.513 19.343 1.00 92.25 197 LEU A C 1
ATOM 1533 O O . LEU A 1 197 ? -28.444 -17.030 20.122 1.00 92.25 197 LEU A O 1
ATOM 1537 N N . ALA A 1 198 ? -27.831 -17.519 18.022 1.00 92.38 198 ALA A N 1
ATOM 1538 C CA . ALA A 1 198 ? -28.972 -16.896 17.350 1.00 92.38 198 ALA A CA 1
ATOM 1539 C C . ALA A 1 198 ? -30.341 -17.467 17.761 1.00 92.38 198 ALA A C 1
ATOM 1541 O O . ALA A 1 198 ? -31.359 -16.830 17.512 1.00 92.38 198 ALA A O 1
ATOM 1542 N N . LYS A 1 199 ? -30.391 -18.651 18.392 1.00 93.00 199 LYS A N 1
ATOM 1543 C CA . LYS A 1 199 ? -31.635 -19.208 18.951 1.00 93.00 199 LYS A CA 1
ATOM 1544 C C . LYS A 1 199 ? -32.047 -18.551 20.270 1.00 93.00 199 LYS A C 1
ATOM 1546 O O . LYS A 1 199 ? -33.161 -18.784 20.727 1.00 93.00 199 LYS A O 1
ATOM 1551 N N . ASN A 1 200 ? -31.168 -17.772 20.896 1.00 92.75 200 ASN A N 1
ATOM 1552 C CA . ASN A 1 200 ? -31.484 -17.075 22.133 1.00 92.75 200 ASN A CA 1
ATOM 1553 C C . ASN A 1 200 ? -32.375 -15.865 21.834 1.00 92.75 200 ASN A C 1
ATOM 1555 O O . ASN A 1 200 ? -31.984 -14.970 21.087 1.00 92.75 200 ASN A O 1
ATOM 1559 N N . ASN A 1 201 ? -33.539 -15.801 22.480 1.00 90.00 201 ASN A N 1
ATOM 1560 C CA . ASN A 1 201 ? -34.497 -14.708 22.280 1.00 90.00 201 ASN A CA 1
ATOM 1561 C C . ASN A 1 201 ? -33.977 -13.342 22.769 1.00 90.00 201 ASN A C 1
ATOM 1563 O O . ASN A 1 201 ? -34.422 -12.315 22.271 1.00 90.00 201 ASN A O 1
ATOM 1567 N N . ASP A 1 202 ? -33.023 -13.327 23.706 1.00 92.06 202 ASP A N 1
ATOM 1568 C CA . ASP A 1 202 ? -32.493 -12.102 24.326 1.00 92.06 202 ASP A CA 1
ATOM 1569 C C . ASP A 1 202 ? -31.162 -11.618 23.713 1.00 92.06 202 ASP A C 1
ATOM 1571 O O . ASP A 1 202 ? -30.413 -10.831 24.292 1.00 92.06 202 ASP A O 1
ATOM 1575 N N . ILE A 1 203 ? -30.818 -12.108 22.517 1.00 92.81 203 ILE A N 1
ATOM 1576 C CA . ILE A 1 203 ? -29.516 -11.823 21.900 1.00 92.81 203 ILE A CA 1
ATOM 1577 C C . ILE A 1 203 ? -29.291 -10.328 21.650 1.00 92.81 203 ILE A C 1
ATOM 1579 O O . ILE A 1 203 ? -28.168 -9.841 21.761 1.00 92.81 203 ILE A O 1
ATOM 1583 N N . PHE A 1 204 ? -30.359 -9.586 21.352 1.00 93.00 204 PHE A N 1
ATOM 1584 C CA . PHE A 1 204 ? -30.275 -8.155 21.088 1.00 93.00 204 PHE A CA 1
ATOM 1585 C C . PHE A 1 204 ? -29.856 -7.368 22.334 1.00 93.00 204 PHE A C 1
ATOM 1587 O O . PHE A 1 204 ? -29.013 -6.474 22.247 1.00 93.00 204 PHE A O 1
ATOM 1594 N N . GLU A 1 205 ? -30.386 -7.724 23.507 1.00 91.81 205 GLU A N 1
ATOM 1595 C CA . GLU A 1 205 ? -29.977 -7.079 24.752 1.00 91.81 205 GLU A CA 1
ATOM 1596 C C . GLU A 1 205 ? -28.549 -7.431 25.122 1.00 91.81 205 GLU A C 1
ATOM 1598 O O . GLU A 1 205 ? -27.776 -6.527 25.443 1.00 91.81 205 GLU A O 1
ATOM 1603 N N . VAL A 1 206 ? -28.187 -8.711 25.008 1.00 92.12 206 VAL A N 1
ATOM 1604 C CA . VAL A 1 206 ? -26.829 -9.188 25.286 1.00 92.12 206 VAL A CA 1
ATOM 1605 C C . VAL A 1 206 ? -25.815 -8.420 24.437 1.00 92.12 206 VAL A C 1
ATOM 1607 O O . VAL A 1 206 ? -24.898 -7.816 24.988 1.00 92.12 206 VAL A O 1
ATOM 1610 N N . LEU A 1 207 ? -26.024 -8.343 23.119 1.00 93.75 207 LEU A N 1
ATOM 1611 C CA . LEU A 1 207 ? -25.136 -7.607 22.213 1.00 93.75 207 LEU A CA 1
ATOM 1612 C C . LEU A 1 207 ? -25.068 -6.114 22.555 1.00 93.75 207 LEU A C 1
ATOM 1614 O O . LEU A 1 207 ? -23.981 -5.539 22.600 1.00 93.75 207 LEU A O 1
ATOM 1618 N N . SER A 1 208 ? -26.210 -5.484 22.848 1.00 94.25 208 SER A N 1
ATOM 1619 C CA . SER A 1 208 ? -26.247 -4.057 23.188 1.00 94.25 208 SER A CA 1
ATOM 1620 C C . SER A 1 208 ? -25.510 -3.738 24.494 1.00 94.25 208 SER A C 1
ATOM 1622 O O . SER A 1 208 ? -24.813 -2.726 24.579 1.00 94.25 208 SER A O 1
ATOM 1624 N N . LYS A 1 209 ? -25.606 -4.611 25.505 1.00 92.31 209 LYS A N 1
ATOM 1625 C CA . LYS A 1 209 ? -24.907 -4.455 26.789 1.00 92.31 209 LYS A CA 1
ATOM 1626 C C . LYS A 1 209 ? -23.405 -4.702 26.631 1.00 92.31 209 LYS A C 1
ATOM 1628 O O . LYS A 1 209 ? -22.613 -3.989 27.247 1.00 92.31 209 LYS A O 1
ATOM 1633 N N . SER A 1 210 ? -23.015 -5.635 25.761 1.00 94.06 210 SER A N 1
ATOM 1634 C CA . SER A 1 210 ? -21.615 -5.948 25.452 1.00 94.06 210 SER A CA 1
ATOM 1635 C C . SER A 1 210 ? -20.903 -4.906 24.583 1.00 94.06 210 SER A C 1
ATOM 1637 O O . SER A 1 210 ? -19.677 -4.902 24.565 1.00 94.06 210 SER A O 1
ATOM 1639 N N . LEU A 1 211 ? -21.627 -4.015 23.892 1.00 92.75 211 LEU A N 1
ATOM 1640 C CA . LEU A 1 211 ? -21.034 -3.024 22.983 1.00 92.75 211 LEU A CA 1
ATOM 1641 C C . LEU A 1 211 ? -20.117 -2.016 23.700 1.00 92.75 211 LEU A C 1
ATOM 1643 O O . LEU A 1 211 ? -19.044 -1.684 23.209 1.00 92.75 211 LEU A O 1
ATOM 1647 N N . ALA A 1 212 ? -20.544 -1.525 24.864 1.00 92.31 212 ALA A N 1
ATOM 1648 C CA . ALA A 1 212 ? -19.802 -0.549 25.663 1.00 92.31 212 ALA A CA 1
ATOM 1649 C C . ALA A 1 212 ? -19.945 -0.884 27.157 1.00 92.31 212 ALA A C 1
ATOM 1651 O O . ALA A 1 212 ? -20.748 -0.251 27.853 1.00 92.31 212 ALA A O 1
ATOM 1652 N N . PRO A 1 213 ? -19.220 -1.897 27.664 1.00 93.12 213 PRO A N 1
ATOM 1653 C CA . PRO A 1 213 ? -19.342 -2.341 29.053 1.00 93.12 213 PRO A CA 1
ATOM 1654 C C . PRO A 1 213 ? -18.785 -1.316 30.053 1.00 93.12 213 PRO A C 1
ATOM 1656 O O . PRO A 1 213 ? -19.159 -1.331 31.219 1.00 93.12 213 PRO A O 1
ATOM 1659 N N . SER A 1 214 ? -17.924 -0.402 29.597 1.00 93.50 214 SER A N 1
ATOM 1660 C CA . SER A 1 214 ? -17.339 0.674 30.405 1.00 93.50 214 SER A CA 1
ATOM 1661 C C . SER A 1 214 ? -18.318 1.802 30.751 1.00 93.50 214 SER A C 1
ATOM 1663 O O . SER A 1 214 ? -18.049 2.571 31.669 1.00 93.50 214 SER A O 1
ATOM 1665 N N . ILE A 1 215 ? -19.445 1.916 30.039 1.00 91.31 215 ILE A N 1
ATOM 1666 C CA . ILE A 1 215 ? -20.450 2.965 30.255 1.00 91.31 215 ILE A CA 1
ATOM 1667 C C . ILE A 1 215 ? -21.651 2.358 30.977 1.00 91.31 215 ILE A C 1
ATOM 1669 O O . ILE A 1 215 ? -22.286 1.433 30.468 1.00 91.31 215 ILE A O 1
ATOM 1673 N N . HIS A 1 216 ? -22.003 2.891 32.144 1.00 89.62 216 HIS A N 1
ATOM 1674 C CA . HIS A 1 216 ? -23.198 2.466 32.870 1.00 89.62 216 HIS A CA 1
ATOM 1675 C C . HIS A 1 216 ? -24.475 3.071 32.253 1.00 89.62 216 HIS A C 1
ATOM 1677 O O . HIS A 1 216 ? -24.498 4.243 31.887 1.00 89.62 216 HIS A O 1
ATOM 1683 N N . GLY A 1 217 ? -25.557 2.291 32.167 1.00 90.94 217 GLY A N 1
ATOM 1684 C CA . GLY A 1 217 ? -26.853 2.751 31.649 1.00 90.94 217 GLY A CA 1
ATOM 1685 C C . GLY A 1 217 ? -26.913 2.915 30.122 1.00 90.94 217 GLY A C 1
ATOM 1686 O O . GLY A 1 217 ? -26.269 2.175 29.375 1.00 90.94 217 GLY A O 1
ATOM 1687 N N . HIS A 1 218 ? -27.731 3.871 29.664 1.00 91.56 218 HIS A N 1
ATOM 1688 C CA . HIS A 1 218 ? -27.935 4.225 28.248 1.00 91.56 218 HIS A CA 1
ATOM 1689 C C . HIS A 1 218 ? -28.354 3.061 27.330 1.00 91.56 218 HIS A C 1
ATOM 1691 O O . HIS A 1 218 ? -27.932 2.979 26.177 1.00 91.56 218 HIS A O 1
ATOM 1697 N N . GLU A 1 219 ? -29.222 2.168 27.811 1.00 92.19 219 GLU A N 1
ATOM 1698 C CA . GLU A 1 219 ? -29.596 0.946 27.083 1.00 92.19 219 GLU A CA 1
ATOM 1699 C C . GLU A 1 219 ? -30.181 1.223 25.691 1.00 92.19 219 GLU A C 1
ATOM 1701 O O . GLU A 1 219 ? -29.762 0.611 24.711 1.00 92.19 219 GLU A O 1
ATOM 1706 N N . TYR A 1 220 ? -31.092 2.195 25.575 1.00 92.69 220 TYR A N 1
ATOM 1707 C CA . TYR A 1 220 ? -31.676 2.578 24.285 1.00 92.69 220 TYR A CA 1
ATOM 1708 C C . TYR A 1 220 ? -30.644 3.156 23.312 1.00 92.69 220 TYR A C 1
ATOM 1710 O O . TYR A 1 220 ? -30.708 2.877 22.118 1.00 92.69 220 TYR A O 1
ATOM 1718 N N . VAL A 1 221 ? -29.670 3.919 23.817 1.00 93.31 221 VAL A N 1
ATOM 1719 C CA . VAL A 1 221 ? -28.605 4.506 22.993 1.00 93.31 221 VAL A CA 1
ATOM 1720 C C . VAL A 1 221 ? -27.696 3.403 22.460 1.00 93.31 221 VAL A C 1
ATOM 1722 O O . VAL A 1 221 ? -27.435 3.356 21.263 1.00 93.31 221 VAL A O 1
ATOM 1725 N N . LYS A 1 222 ? -27.286 2.455 23.310 1.00 93.94 222 LYS A N 1
ATOM 1726 C CA . LYS A 1 222 ? -26.472 1.305 22.886 1.00 93.94 222 LYS A CA 1
ATOM 1727 C C . LYS A 1 222 ? -27.205 0.423 21.875 1.00 93.94 222 LYS A C 1
ATOM 1729 O O . LYS A 1 222 ? -26.608 0.027 20.878 1.00 93.94 222 LYS A O 1
ATOM 1734 N N . LYS A 1 223 ? -28.503 0.165 22.085 1.00 93.88 223 LYS A N 1
ATOM 1735 C CA . LYS A 1 223 ? -29.363 -0.549 21.123 1.00 93.88 223 LYS A CA 1
ATOM 1736 C C . LYS A 1 223 ? -29.432 0.195 19.777 1.00 93.88 223 LYS A C 1
ATOM 1738 O O . LYS A 1 223 ? -29.292 -0.433 18.733 1.00 93.88 223 LYS A O 1
ATOM 1743 N N . ALA A 1 224 ? -29.577 1.522 19.783 1.00 93.88 224 ALA A N 1
ATOM 1744 C CA . ALA A 1 224 ? -29.599 2.333 18.562 1.00 93.88 224 ALA A CA 1
ATOM 1745 C C . ALA A 1 224 ? -28.247 2.345 17.824 1.00 93.88 224 ALA A C 1
ATOM 1747 O O . ALA A 1 224 ? -28.226 2.215 16.601 1.00 93.88 224 ALA A O 1
ATOM 1748 N N . ILE A 1 225 ? -27.126 2.445 18.547 1.00 94.19 225 ILE A N 1
ATOM 1749 C CA . ILE A 1 225 ? -25.775 2.372 17.964 1.00 94.19 225 ILE A CA 1
ATOM 1750 C C . ILE A 1 225 ? -25.510 0.976 17.381 1.00 94.19 225 ILE A C 1
ATOM 1752 O O . ILE A 1 225 ? -24.918 0.864 16.313 1.00 94.19 225 ILE A O 1
ATOM 1756 N N . LEU A 1 226 ? -25.986 -0.095 18.021 1.00 94.31 226 LEU A N 1
ATOM 1757 C CA . LEU A 1 226 ? -25.879 -1.446 17.464 1.00 94.31 226 LEU A CA 1
ATOM 1758 C C . LEU A 1 226 ? -26.601 -1.556 16.110 1.00 94.31 226 LEU A C 1
ATOM 1760 O O . LEU A 1 226 ? -26.039 -2.093 15.158 1.00 94.31 226 LEU A O 1
ATOM 1764 N N . CYS A 1 227 ? -27.811 -1.000 15.994 1.00 93.62 227 CYS A N 1
ATOM 1765 C CA . CYS A 1 227 ? -28.528 -0.929 14.716 1.00 93.62 227 CYS A CA 1
ATOM 1766 C C . CYS A 1 227 ? -27.798 -0.057 13.683 1.00 93.62 227 CYS A C 1
ATOM 1768 O O . CYS A 1 227 ? -27.792 -0.389 12.502 1.00 93.62 227 CYS A O 1
ATOM 1770 N N . LEU A 1 228 ? -27.169 1.039 14.121 1.00 94.69 228 LEU A N 1
ATOM 1771 C CA . LEU A 1 228 ? -26.348 1.900 13.267 1.00 94.69 228 LEU A CA 1
ATOM 1772 C C . LEU A 1 228 ? -25.154 1.135 12.670 1.00 94.69 228 LEU A C 1
ATOM 1774 O O . LEU A 1 228 ? -24.892 1.274 11.481 1.00 94.69 228 LEU A O 1
ATOM 1778 N N . LEU A 1 229 ? -24.466 0.314 13.471 1.00 91.69 229 LEU A N 1
ATOM 1779 C CA . LEU A 1 229 ? -23.315 -0.487 13.031 1.00 91.69 229 LEU A CA 1
ATOM 1780 C C . LEU A 1 229 ? -23.702 -1.619 12.073 1.00 91.69 229 LEU A C 1
ATOM 1782 O O . LEU A 1 229 ? -22.953 -1.913 11.147 1.00 91.69 229 LEU A O 1
ATOM 1786 N N . LEU A 1 230 ? -24.858 -2.254 12.290 1.00 92.19 230 LEU A N 1
ATOM 1787 C CA . LEU A 1 230 ? -25.376 -3.284 11.382 1.00 92.19 230 LEU A CA 1
ATOM 1788 C C . LEU A 1 230 ? -25.850 -2.696 10.046 1.00 92.19 230 LEU A C 1
ATOM 1790 O O . LEU A 1 230 ? -25.838 -3.391 9.031 1.00 92.19 230 LEU A O 1
ATOM 1794 N N . GLY A 1 231 ? -26.273 -1.431 10.052 1.00 93.44 231 GLY A N 1
ATOM 1795 C CA . GLY A 1 231 ? -26.898 -0.789 8.908 1.00 93.44 231 GLY A CA 1
ATOM 1796 C C . GLY A 1 231 ? -28.279 -1.371 8.600 1.00 93.44 231 GLY A C 1
ATOM 1797 O O . GLY A 1 231 ? -28.875 -2.120 9.379 1.00 93.44 231 GLY A O 1
ATOM 1798 N N . GLY A 1 232 ? -28.816 -0.997 7.446 1.00 92.88 232 GLY A N 1
ATOM 1799 C CA . GLY A 1 232 ? -30.087 -1.508 6.951 1.00 92.88 232 GLY A CA 1
ATOM 1800 C C . GLY A 1 232 ? -29.986 -1.996 5.514 1.00 92.88 232 GLY A C 1
ATOM 1801 O O . GLY A 1 232 ? -28.916 -2.067 4.915 1.00 92.88 232 GLY A O 1
ATOM 1802 N N . ILE A 1 233 ? -31.138 -2.360 4.958 1.00 93.81 233 ILE A N 1
ATOM 1803 C CA . ILE A 1 233 ? -31.227 -2.879 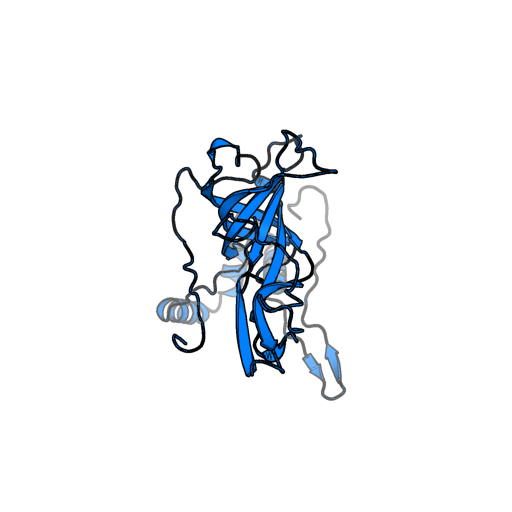3.595 1.00 93.81 233 ILE A CA 1
ATOM 1804 C C . ILE A 1 233 ? -31.642 -1.744 2.672 1.00 93.81 233 ILE A C 1
ATOM 1806 O O . ILE A 1 233 ? -32.740 -1.194 2.786 1.00 93.81 233 ILE A O 1
ATOM 1810 N N . GLU A 1 234 ? -30.768 -1.429 1.729 1.00 93.25 234 GLU A N 1
ATOM 1811 C CA . GLU A 1 234 ? -31.075 -0.526 0.636 1.00 93.25 234 GLU A CA 1
ATOM 1812 C C . GLU A 1 234 ? -32.103 -1.151 -0.315 1.00 93.25 234 GLU A C 1
ATOM 1814 O O . GLU A 1 234 ? -32.018 -2.333 -0.658 1.00 93.25 234 GLU A O 1
ATOM 1819 N N . LYS A 1 235 ? -33.085 -0.359 -0.757 1.00 92.75 235 LYS A N 1
ATOM 1820 C CA . LYS A 1 235 ? -34.128 -0.831 -1.673 1.00 92.75 235 LYS A CA 1
ATOM 1821 C C . LYS A 1 235 ? -34.069 -0.076 -2.989 1.00 92.75 235 LYS A C 1
ATOM 1823 O O . LYS A 1 235 ? -34.305 1.130 -3.029 1.00 92.75 235 LYS A O 1
ATOM 1828 N N . ASN A 1 236 ? -33.836 -0.823 -4.063 1.00 93.44 236 ASN A N 1
ATOM 1829 C CA . ASN A 1 236 ? -33.951 -0.334 -5.430 1.00 93.44 236 ASN A CA 1
ATOM 1830 C C . ASN A 1 236 ? -35.326 -0.704 -5.978 1.00 93.44 236 ASN A C 1
ATOM 1832 O O . ASN A 1 236 ? -35.683 -1.878 -6.071 1.00 93.44 236 ASN A O 1
ATOM 1836 N N . LEU A 1 237 ? -36.119 0.317 -6.287 1.00 94.56 237 LEU A N 1
ATOM 1837 C CA . LEU A 1 237 ? -37.449 0.165 -6.856 1.00 94.56 237 LEU A CA 1
ATOM 1838 C C . LEU A 1 237 ? -37.342 -0.110 -8.362 1.00 94.56 237 LEU A C 1
ATOM 1840 O O . LEU A 1 237 ? -36.397 0.313 -9.027 1.00 94.56 237 LEU A O 1
ATOM 1844 N N . SER A 1 238 ? -38.349 -0.778 -8.923 1.00 92.94 238 SER A N 1
ATOM 1845 C CA . SER A 1 238 ? -38.408 -1.109 -10.356 1.00 92.94 238 SER A CA 1
ATOM 1846 C C . SER A 1 238 ? -38.426 0.117 -11.279 1.00 92.94 238 SER A C 1
ATOM 1848 O O . SER A 1 238 ? -38.105 0.005 -12.456 1.00 92.94 238 SER A O 1
ATOM 1850 N N . ASN A 1 239 ? -38.766 1.293 -10.747 1.00 92.12 239 ASN A N 1
ATOM 1851 C CA . ASN A 1 239 ? -38.751 2.574 -11.453 1.00 92.12 239 ASN A CA 1
ATOM 1852 C C . ASN A 1 239 ? -37.367 3.264 -11.469 1.00 92.12 239 ASN A C 1
ATOM 1854 O O . ASN A 1 239 ? -37.276 4.419 -11.876 1.00 92.12 239 ASN A O 1
ATOM 1858 N N . GLY A 1 240 ? -36.309 2.606 -10.980 1.00 91.56 240 GLY A N 1
ATOM 1859 C CA . GLY A 1 240 ? -34.952 3.160 -10.916 1.00 91.56 240 GLY A CA 1
ATOM 1860 C C . GLY A 1 240 ? -34.687 4.088 -9.725 1.00 91.56 240 GLY A C 1
ATOM 1861 O O . GLY A 1 240 ? -33.592 4.633 -9.611 1.00 91.56 240 GLY A O 1
ATOM 1862 N N . THR A 1 241 ? -35.652 4.268 -8.817 1.00 94.25 241 THR A N 1
ATOM 1863 C CA . THR A 1 241 ? -35.453 5.046 -7.585 1.00 94.25 241 THR A CA 1
ATOM 1864 C C . THR A 1 241 ? -34.758 4.203 -6.514 1.00 94.25 241 THR A C 1
ATOM 1866 O O . THR A 1 241 ? -35.165 3.072 -6.238 1.00 94.25 241 THR A O 1
ATOM 1869 N N . ARG A 1 242 ? -33.743 4.784 -5.867 1.00 94.12 242 ARG A N 1
ATOM 1870 C CA . ARG A 1 242 ? -32.981 4.186 -4.762 1.00 94.12 242 ARG A CA 1
ATOM 1871 C C . ARG A 1 242 ? -33.430 4.765 -3.420 1.00 94.12 242 ARG A C 1
ATOM 1873 O O . ARG A 1 242 ? -33.405 5.980 -3.234 1.00 94.12 242 ARG A O 1
ATOM 1880 N N . LEU A 1 243 ? -33.803 3.905 -2.474 1.00 92.56 243 LEU A N 1
ATOM 1881 C CA . LEU A 1 243 ? -34.097 4.271 -1.085 1.00 92.56 243 LEU A CA 1
ATOM 1882 C C . LEU A 1 243 ? -32.922 3.882 -0.184 1.00 92.56 243 LEU A C 1
ATOM 1884 O O . LEU A 1 243 ? -32.508 2.723 -0.182 1.00 92.56 243 LEU A O 1
ATOM 1888 N N . ARG A 1 244 ? -32.411 4.843 0.599 1.00 93.50 244 ARG A N 1
ATOM 1889 C CA . ARG A 1 244 ? -31.263 4.631 1.496 1.00 93.50 244 ARG A CA 1
ATOM 1890 C C . ARG A 1 244 ? -31.560 3.559 2.553 1.00 93.50 244 ARG A C 1
ATOM 1892 O O . ARG A 1 244 ? -32.635 3.572 3.151 1.00 93.50 244 ARG A O 1
ATOM 1899 N N . GLY A 1 245 ? -30.594 2.673 2.790 1.00 91.69 245 GLY A N 1
ATOM 1900 C CA . GLY A 1 245 ? -30.633 1.668 3.859 1.00 91.69 245 GLY A CA 1
ATOM 1901 C C . GLY A 1 245 ? -29.967 2.124 5.158 1.00 91.69 245 GLY A C 1
ATOM 1902 O O . GLY A 1 245 ? -30.071 1.430 6.162 1.00 91.69 245 GLY A O 1
ATOM 1903 N N . ASP A 1 246 ? -29.304 3.279 5.156 1.00 92.19 246 ASP A N 1
ATOM 1904 C CA . ASP A 1 246 ? -28.447 3.691 6.266 1.00 92.19 246 ASP A CA 1
ATOM 1905 C C . ASP A 1 246 ? -29.221 4.457 7.343 1.00 92.19 246 ASP A C 1
ATOM 1907 O O . ASP A 1 246 ? -30.114 5.271 7.064 1.00 92.19 246 ASP A O 1
ATOM 1911 N N . VAL A 1 247 ? -28.834 4.222 8.594 1.00 92.75 247 VAL A N 1
ATOM 1912 C CA . VAL A 1 247 ? -29.324 4.948 9.767 1.00 92.75 247 VAL A CA 1
ATOM 1913 C C . VAL A 1 247 ? -28.293 6.019 10.116 1.00 92.75 247 VAL A C 1
ATOM 1915 O O . VAL A 1 247 ? -27.102 5.774 10.018 1.00 92.75 247 VAL A O 1
ATOM 1918 N N . ASN A 1 248 ? -28.729 7.211 10.519 1.00 93.75 248 ASN A N 1
ATOM 1919 C CA . ASN A 1 248 ? -27.849 8.253 11.053 1.00 93.75 248 ASN A CA 1
ATOM 1920 C C . ASN A 1 248 ? -28.442 8.726 12.380 1.00 93.75 248 ASN A C 1
ATOM 1922 O O . ASN A 1 248 ? -29.634 9.035 12.435 1.00 93.75 248 ASN A O 1
ATOM 1926 N N . VAL A 1 249 ? -27.632 8.769 13.437 1.00 91.81 249 VAL A N 1
ATOM 1927 C CA . VAL A 1 249 ? -28.073 9.115 14.797 1.00 91.81 249 VAL A CA 1
ATOM 1928 C C . VAL A 1 249 ? -27.308 10.342 15.284 1.00 91.81 249 VAL A C 1
ATOM 1930 O O . VAL A 1 249 ? -26.102 10.443 15.082 1.00 91.81 249 VAL A O 1
ATOM 1933 N N . LEU A 1 250 ? -28.013 11.261 15.944 1.00 94.25 250 LEU A N 1
ATOM 1934 C CA . LEU A 1 250 ? -27.439 12.407 16.646 1.00 94.25 250 LEU A CA 1
ATOM 1935 C C . LEU A 1 250 ? -27.790 12.294 18.133 1.00 94.25 250 LEU A C 1
ATOM 1937 O O . LEU A 1 250 ? -28.958 12.118 18.475 1.00 94.25 250 LEU A O 1
ATOM 1941 N N . LEU A 1 251 ? -26.791 12.415 19.007 1.00 91.62 251 LEU A N 1
ATOM 1942 C CA . LEU A 1 251 ? -26.972 12.421 20.458 1.00 91.62 251 LEU A CA 1
ATOM 1943 C C . LEU A 1 251 ? -26.761 13.842 20.994 1.00 91.62 251 LEU A C 1
ATOM 1945 O O . LEU A 1 251 ? -25.732 14.463 20.741 1.00 91.62 251 LEU A O 1
ATOM 1949 N N . ILE A 1 252 ? -27.738 14.359 21.740 1.00 93.12 252 ILE A N 1
ATOM 1950 C CA . ILE A 1 252 ? -27.709 15.701 22.343 1.00 93.12 252 ILE A CA 1
ATOM 1951 C C . ILE A 1 252 ? -27.860 15.559 23.859 1.00 93.12 252 ILE A C 1
ATOM 1953 O O . ILE A 1 252 ? -28.563 14.675 24.338 1.00 93.12 252 ILE A O 1
ATOM 1957 N N . GLY A 1 253 ? -27.194 16.427 24.619 1.00 91.00 253 GLY A N 1
ATOM 1958 C CA . GLY A 1 253 ? -27.363 16.525 26.070 1.00 91.00 253 GLY A CA 1
ATOM 1959 C C . GLY A 1 253 ? -26.308 17.421 26.714 1.00 91.00 253 GLY A C 1
ATOM 1960 O O . GLY A 1 253 ? -25.526 18.061 26.005 1.00 91.00 253 GLY A O 1
ATOM 1961 N N . ASP A 1 254 ? -26.220 17.377 28.036 1.00 92.81 254 ASP A N 1
ATOM 1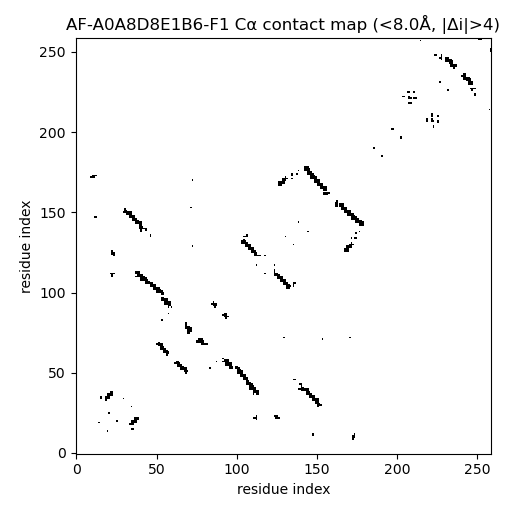962 C CA . ASP A 1 254 ? -25.278 18.170 28.835 1.00 92.81 254 ASP A CA 1
ATOM 1963 C C . ASP A 1 254 ? -23.827 17.653 28.758 1.00 92.81 254 ASP A C 1
ATOM 1965 O O . ASP A 1 254 ? -23.588 16.526 28.310 1.00 92.81 254 ASP A O 1
ATOM 1969 N N . PRO A 1 255 ? -22.808 18.453 29.113 1.00 91.12 255 PRO A N 1
ATOM 1970 C CA . PRO A 1 255 ? -21.438 17.952 29.232 1.00 91.12 255 PRO A CA 1
ATOM 1971 C C . PRO A 1 255 ? -21.328 16.821 30.274 1.00 91.12 255 PRO A C 1
ATOM 1973 O O . PRO A 1 255 ? -22.116 16.737 31.210 1.00 91.12 255 PRO A O 1
ATOM 1976 N N . SER A 1 256 ? -20.322 15.955 30.115 1.00 85.88 256 SER A N 1
ATOM 1977 C CA . SER A 1 256 ? -19.946 14.908 31.089 1.00 85.88 256 SER A CA 1
ATOM 1978 C C . SER A 1 256 ? -20.913 13.724 31.280 1.00 85.88 256 SER A C 1
ATOM 1980 O O . SER A 1 256 ? -20.784 12.996 32.259 1.00 85.88 256 SER A O 1
ATOM 1982 N N . VAL A 1 257 ? -21.824 13.455 30.337 1.00 86.06 257 VAL A N 1
ATOM 1983 C CA . VAL A 1 257 ? -22.739 12.282 30.378 1.00 86.06 257 VAL A CA 1
ATOM 1984 C C . VAL A 1 257 ? -22.339 11.133 29.436 1.00 86.06 257 VAL A C 1
ATOM 1986 O O . VAL A 1 257 ? -23.190 10.352 29.028 1.00 86.06 257 VAL A O 1
ATOM 1989 N N . ALA A 1 258 ? -21.057 11.041 29.058 1.00 80.00 258 ALA A N 1
ATOM 1990 C CA . ALA A 1 258 ? -20.535 10.005 28.149 1.00 80.00 258 ALA A CA 1
ATOM 1991 C C . ALA A 1 258 ? -21.295 9.895 26.801 1.00 80.00 258 ALA A C 1
ATOM 1993 O O . ALA A 1 258 ? -21.556 8.793 26.318 1.00 80.00 258 ALA A O 1
ATOM 1994 N N . LYS A 1 259 ? -21.664 11.054 26.234 1.00 75.62 259 LYS A N 1
ATOM 1995 C CA . LYS A 1 259 ? -22.243 11.188 24.884 1.00 75.62 259 LYS A CA 1
ATOM 1996 C C . LYS A 1 259 ? -21.226 10.943 23.781 1.00 75.62 259 LYS A C 1
ATOM 1998 O O . LYS A 1 259 ? -20.038 11.254 24.018 1.00 75.62 259 LYS A O 1
#

Mean predicted aligned error: 9.43 Å

InterPro domains:
  IPR001208 MCM domain [PF00493] (193-259)
  IPR001208 MCM domain [PS50051] (203-259)
  IPR008046 DNA replication licensing factor Mcm3 [PR01659] (96-110)
  IPR008046 DNA replication licensing factor Mcm3 [PR01659] (122-134)
  IPR012340 Nucleic acid-binding, OB-fold [G3DSA:2.40.50.140] (24-154)
  IPR012340 Nucleic acid-binding, OB-fold [SSF50249] (9-174)
  IPR027417 P-loop containing nucleoside triphosphate hydrolase [G3DSA:3.40.50.300] (182-259)
  IPR031327 Mini-chromosome maintenance protein [PTHR11630] (7-259)
  IPR031327 Mini-chromosome maintenance protein [SM00350] (19-259)
  IPR033762 MCM OB domain [PF17207] (24-154)

Secondary structure (DSSP, 8-state):
-TTT-S-------S--GGGEE-TTT--GGGTTSEEEEEEEEEEEPPPEEEEEEEEEE-TTT--EEEEE---TTSSS--PPP-PPP-B-TT--B-EE-TTTSEEEEEEEEEEE--GGGSPTTSPPPEEEEEEEGGGTT---TT-EEEEEEEEEEEEEEETTEEEEEEEEEEEEEEEEESSS-------HHHHHHHHHHTT-TTHHHHHHHHH-TTS-S-HHHHHHHHHHHH----EE-TTSPEEP----------TTS--

Foldseek 3Di:
DVVPDPDDADFDDDDPDVLEDELVRPDPVQAQHWGKYWFFWADKDDKDKDFAKWWKAFPVVRDIDMDGADDCLDPPHDGDPPDDDQADPVRGGIDIDPVPTDIKIKMKIKGWHYPVPDDPPDDIHIAIEIEIHPRPPPDDGGWTKMFTFRKHWDWDDDPNDTDPDTHIYTYTRDIDTPPPPPPPVCDPVNVVVVVVLVPDPCSLQVQLCVPCVVAPDPSVVSSVVVCQVVFADWDQDPVRDTDGRHDDDDDDDDPPNPD

pLDDT: mean 88.58, std 8.8, range [51.66, 96.94]

Organism: Culex pipiens (NCBI:txid7175)

Sequence (259 aa):
YAKTHEEFFVAFEGSFGNKHVTPRSLTSIFLGNLVCVEGIVTKVSLIRPKVVKSVHYCAATKKVMERRYTDLTSFEAVPSSAVYPTKDDDGNPLETEFGLSTYKDHQTLTIQEMPEKAPAGQLPRSVDVICDDDLVDRCKPGDRVQIVGNYRCLPGKQGGYTTGTFRTILIANNISQLNKESTLSVSREEINLCKKLAKNNDIFEVLSKSLAPSIHGHEYVKKAILCLLLGGIEKNLSNGTRLRGDVNVLLIGDPSVAK

Nearest PDB structures (foldseek):
  7pfo-assembly1_3  TM=9.337E-01  e=2.331E-35  Homo sapiens
  7w1y-assembly1_B  TM=8.604E-01  e=1.279E-34  Homo sapiens
  8w0f-assembly1_3  TM=8.555E-01  e=2.388E-34  Homo sapiens
  8ouw-assembly1_3  TM=8.097E-01  e=2.970E-32  Caenorhabditis elegans
  8q6o-assembly1_3  TM=9.703E-01  e=3.875E-28  Xenopus laevis

Solvent-accessible surface area (backbone atoms only — not comparable to full-atom values): 15704 Å² total; per-residue (Å²): 112,81,90,79,48,97,76,84,87,78,68,66,83,80,89,57,67,92,38,52,38,40,40,73,70,63,52,80,90,45,59,78,34,75,34,34,38,44,23,28,28,71,43,70,53,77,76,41,82,40,74,41,33,46,30,30,38,24,83,88,77,71,46,76,49,77,47,77,50,38,34,75,87,40,94,59,68,56,68,47,78,90,70,77,76,55,50,48,98,88,65,47,63,40,47,76,40,69,91,76,30,42,68,38,46,35,28,47,35,32,34,26,39,46,73,92,79,48,63,86,97,57,84,76,37,63,43,42,32,39,26,52,54,89,57,43,88,70,74,54,68,72,40,37,34,40,36,27,21,41,27,41,71,46,83,47,72,61,95,88,46,70,60,96,64,61,50,66,39,27,43,53,54,32,80,45,63,70,66,54,73,61,80,67,82,76,43,76,64,57,52,50,51,52,58,58,52,68,70,44,91,60,46,66,58,52,51,26,54,65,74,49,70,91,55,84,75,62,62,69,58,36,44,50,50,52,49,43,74,73,45,55,74,63,46,76,46,97,86,74,50,77,44,85,23,73,64,86,87,86,88,85,81,73,87,92,70,85,125

Radius of gyration: 27.63 Å; Cα contacts (8 Å, |Δi|>4): 411; chains: 1; bounding box: 67×43×78 Å